Protein AF-A0A344WJQ1-F1 (afdb_monomer_lite)

Structure (mmCIF, N/CA/C/O backbone):
data_AF-A0A344WJQ1-F1
#
_entry.id   AF-A0A344WJQ1-F1
#
loop_
_atom_site.group_PDB
_atom_site.id
_atom_site.type_symbol
_atom_site.label_atom_id
_atom_site.label_alt_id
_atom_site.label_comp_id
_atom_site.label_asym_id
_atom_site.label_entity_id
_atom_site.label_seq_id
_atom_site.pdbx_PDB_ins_code
_atom_site.Cartn_x
_atom_site.Cartn_y
_atom_site.Cartn_z
_atom_site.occupancy
_atom_site.B_iso_or_equiv
_atom_site.auth_seq_id
_atom_site.auth_comp_id
_atom_site.auth_asym_id
_atom_site.auth_atom_id
_atom_site.pdbx_PDB_model_num
ATOM 1 N N . MET A 1 1 ? -10.038 2.143 -9.259 1.00 61.69 1 MET A N 1
ATOM 2 C CA . MET A 1 1 ? -9.119 2.661 -8.222 1.00 61.69 1 MET A CA 1
ATOM 3 C C . MET A 1 1 ? -8.562 4.028 -8.577 1.00 61.69 1 MET A C 1
ATOM 5 O O . MET A 1 1 ? -8.643 4.915 -7.744 1.00 61.69 1 MET A O 1
ATOM 9 N N . ASP A 1 2 ? -8.093 4.258 -9.804 1.00 67.12 2 ASP A N 1
ATOM 10 C CA . ASP A 1 2 ? -7.489 5.557 -10.152 1.00 67.12 2 ASP A CA 1
ATOM 11 C C . ASP A 1 2 ? -8.476 6.731 -10.115 1.00 67.12 2 ASP A C 1
ATOM 13 O O . ASP A 1 2 ? -8.129 7.792 -9.614 1.00 67.12 2 ASP A O 1
ATOM 17 N N . LYS A 1 3 ? -9.747 6.520 -10.493 1.00 70.06 3 LYS A N 1
ATOM 18 C CA . LYS A 1 3 ? -10.816 7.521 -10.287 1.00 70.06 3 LYS A CA 1
ATOM 19 C C . LYS A 1 3 ? -10.989 7.912 -8.812 1.00 70.06 3 LYS A C 1
ATOM 21 O O . LYS A 1 3 ? -11.218 9.076 -8.511 1.00 70.06 3 LYS A O 1
ATOM 26 N N . VAL A 1 4 ? -10.847 6.943 -7.903 1.00 75.06 4 VAL A N 1
ATOM 27 C CA . VAL A 1 4 ? -10.933 7.167 -6.452 1.00 75.06 4 VAL A CA 1
ATOM 28 C C . VAL A 1 4 ? -9.712 7.957 -5.978 1.00 75.06 4 VAL A C 1
ATOM 30 O O . VAL A 1 4 ? -9.883 8.974 -5.323 1.00 75.06 4 VAL A O 1
ATOM 33 N N . ARG A 1 5 ? -8.496 7.581 -6.402 1.00 76.06 5 ARG A N 1
ATOM 34 C CA . ARG A 1 5 ? -7.257 8.323 -6.092 1.00 76.06 5 ARG A CA 1
ATOM 35 C C . ARG A 1 5 ? -7.300 9.772 -6.571 1.00 76.06 5 ARG A C 1
ATOM 37 O O . ARG A 1 5 ? -6.929 10.662 -5.818 1.00 76.06 5 ARG A O 1
ATOM 44 N N . VAL A 1 6 ? -7.761 10.006 -7.802 1.00 74.75 6 VAL A N 1
ATOM 45 C CA . VAL A 1 6 ? -7.902 11.356 -8.370 1.00 74.75 6 VAL A CA 1
ATOM 46 C C . VAL A 1 6 ? -8.919 12.166 -7.573 1.00 74.75 6 VAL A C 1
ATOM 48 O O . VAL A 1 6 ? -8.604 13.277 -7.166 1.00 74.75 6 VAL A O 1
ATOM 51 N N . GLY A 1 7 ? -10.098 11.603 -7.286 1.00 77.88 7 GLY A N 1
ATOM 52 C CA . GLY A 1 7 ? -11.109 12.282 -6.470 1.00 77.88 7 GLY A CA 1
ATOM 53 C C . GLY A 1 7 ? -10.607 12.619 -5.064 1.00 77.88 7 GLY A C 1
ATOM 54 O O . GLY A 1 7 ? -10.787 13.738 -4.601 1.00 77.88 7 GLY A O 1
ATOM 55 N N . MET A 1 8 ? -9.913 11.686 -4.410 1.00 80.69 8 MET A N 1
ATOM 56 C CA . MET A 1 8 ? -9.328 11.896 -3.082 1.00 80.69 8 MET A CA 1
ATOM 57 C C . MET A 1 8 ? -8.219 12.947 -3.088 1.00 80.69 8 MET A C 1
ATOM 59 O O . MET A 1 8 ? -8.100 13.719 -2.144 1.00 80.69 8 MET A O 1
ATOM 63 N N . TRP A 1 9 ? -7.405 12.986 -4.141 1.00 76.88 9 TRP A N 1
ATOM 64 C CA . TRP A 1 9 ? -6.372 14.002 -4.282 1.00 76.88 9 TRP A CA 1
ATOM 65 C C . TRP A 1 9 ? -6.981 15.378 -4.556 1.00 76.88 9 TRP A C 1
ATOM 67 O O . TRP A 1 9 ? -6.533 16.340 -3.948 1.00 76.88 9 TRP A O 1
ATOM 77 N N . LEU A 1 10 ? -8.016 15.479 -5.403 1.00 76.12 10 LEU A N 1
ATOM 78 C CA . LEU A 1 10 ? -8.732 16.741 -5.641 1.00 76.12 10 LEU A CA 1
ATOM 79 C C . LEU A 1 10 ? -9.354 17.255 -4.344 1.00 76.12 10 LEU A C 1
ATOM 81 O O . LEU A 1 10 ? -9.175 18.416 -4.002 1.00 76.12 10 LEU A O 1
ATOM 85 N N . TRP A 1 11 ? -9.996 16.365 -3.588 1.00 79.62 11 TRP A N 1
ATOM 86 C CA . TRP A 1 11 ? -10.528 16.680 -2.268 1.00 79.62 11 TRP A CA 1
ATOM 87 C C . TRP A 1 11 ? -9.435 17.173 -1.311 1.00 79.62 11 TRP A C 1
ATOM 89 O O . TRP A 1 11 ? -9.590 18.217 -0.688 1.00 79.62 11 TRP A O 1
ATOM 99 N N . LEU A 1 12 ? -8.298 16.474 -1.231 1.00 75.62 12 LEU A N 1
ATOM 100 C CA . LEU A 1 12 ? -7.179 16.886 -0.382 1.00 75.62 12 LEU A CA 1
ATOM 101 C C . LEU A 1 12 ? -6.602 18.243 -0.816 1.00 75.62 12 LEU A C 1
ATOM 103 O O . LEU A 1 12 ? -6.306 19.079 0.031 1.00 75.62 12 LEU A O 1
ATOM 107 N N . TYR A 1 13 ? -6.469 18.473 -2.123 1.00 73.06 13 TYR A N 1
ATOM 108 C CA . TYR A 1 13 ? -6.011 19.738 -2.692 1.00 73.06 13 TYR A CA 1
ATOM 109 C C . TYR A 1 13 ? -6.960 20.893 -2.345 1.00 73.06 13 TYR A C 1
ATOM 111 O O . TYR A 1 13 ? -6.502 21.950 -1.914 1.00 73.06 13 TYR A O 1
ATOM 119 N N . GLU A 1 14 ? -8.273 20.677 -2.459 1.00 74.88 14 GLU A N 1
ATOM 120 C CA . GLU A 1 14 ? -9.292 21.648 -2.049 1.00 74.88 14 GLU A CA 1
ATOM 121 C C . GLU A 1 14 ? -9.296 21.896 -0.538 1.00 74.88 14 GLU A C 1
ATOM 123 O O . GLU A 1 14 ? -9.492 23.030 -0.113 1.00 74.88 14 GLU A O 1
ATOM 128 N N . CYS A 1 15 ? -9.068 20.871 0.289 1.00 73.62 15 CYS A N 1
ATOM 129 C CA . CYS A 1 15 ? -9.005 21.024 1.743 1.00 73.62 15 CYS A CA 1
ATOM 130 C C . CYS A 1 15 ? -7.744 21.762 2.217 1.00 73.62 15 CYS A C 1
ATOM 132 O O . CYS A 1 15 ? -7.786 22.443 3.238 1.00 73.62 15 CYS A O 1
ATOM 134 N N . LEU A 1 16 ? -6.630 21.650 1.491 1.00 68.94 16 LEU A N 1
ATOM 135 C CA . LEU A 1 16 ? -5.343 22.261 1.839 1.00 68.94 16 LEU A CA 1
ATOM 136 C C . LEU A 1 16 ? -5.197 23.712 1.347 1.00 68.94 16 LEU A C 1
ATOM 138 O O . LEU A 1 16 ? -4.071 24.150 1.105 1.00 68.94 16 LEU A O 1
ATOM 142 N N . GLN A 1 17 ? -6.309 24.447 1.184 1.00 53.25 17 GLN A N 1
ATOM 143 C CA . GLN A 1 17 ? -6.334 25.805 0.626 1.00 53.25 17 GLN A CA 1
ATOM 144 C C . GLN A 1 17 ? -5.140 26.665 1.080 1.00 53.25 17 GLN A C 1
ATOM 146 O O . GLN A 1 17 ? -4.958 26.920 2.265 1.00 53.25 17 GLN A O 1
ATOM 151 N N . GLN A 1 18 ? -4.369 27.134 0.092 1.00 52.47 18 GLN A N 1
ATOM 152 C CA . GLN A 1 18 ? -3.288 28.122 0.198 1.00 52.47 18 GLN A CA 1
ATOM 153 C C . GLN A 1 18 ? -2.101 27.735 1.106 1.00 52.47 18 GLN A C 1
ATOM 155 O O . GLN A 1 18 ? -2.010 28.149 2.255 1.00 52.47 18 GLN A O 1
ATOM 160 N N . GLY A 1 19 ? -1.106 27.022 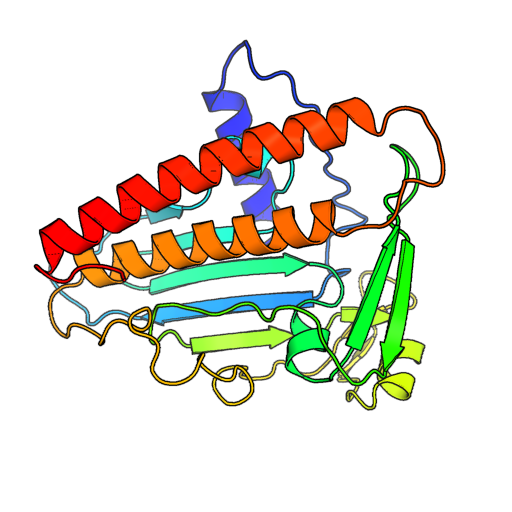0.560 1.00 51.50 19 GLY A N 1
ATOM 161 C CA . GLY A 1 19 ? 0.239 27.030 1.162 1.00 51.50 19 GLY A CA 1
ATOM 162 C C . GLY A 1 19 ? 1.148 25.860 0.799 1.00 51.50 19 GLY A C 1
ATOM 163 O O . GLY A 1 19 ? 2.351 26.050 0.644 1.00 51.50 19 GLY A O 1
ATOM 164 N N . ARG A 1 20 ? 0.601 24.657 0.591 1.00 55.59 20 ARG A N 1
ATOM 165 C CA . ARG A 1 20 ? 1.385 23.501 0.118 1.00 55.59 20 ARG A CA 1
ATOM 166 C C . ARG A 1 20 ? 1.321 23.429 -1.409 1.00 55.59 20 ARG A C 1
ATOM 168 O O . ARG A 1 20 ? 0.521 22.699 -1.985 1.00 55.59 20 ARG A O 1
ATOM 175 N N . GLY A 1 21 ? 2.133 24.258 -2.065 1.00 49.75 21 GLY A N 1
ATOM 176 C CA . GLY A 1 21 ? 2.266 24.310 -3.521 1.00 49.75 21 GLY A CA 1
ATOM 177 C C . GLY A 1 21 ? 2.890 23.032 -4.082 1.00 49.75 21 GLY A C 1
ATOM 178 O O . GLY A 1 21 ? 4.106 22.926 -4.191 1.00 49.75 21 GLY A O 1
ATOM 179 N N . GLY A 1 22 ? 2.059 22.060 -4.449 1.00 56.00 22 GLY A N 1
ATOM 180 C CA . GLY A 1 22 ? 2.468 20.882 -5.206 1.00 56.00 22 GLY A CA 1
ATOM 181 C C . GLY A 1 22 ? 1.635 20.771 -6.474 1.00 56.00 22 GLY A C 1
ATOM 182 O O . GLY A 1 22 ? 0.415 20.643 -6.398 1.00 56.00 22 GLY A O 1
ATOM 183 N N . SER A 1 23 ? 2.279 20.806 -7.644 1.00 56.53 23 SER A N 1
ATOM 184 C CA . SER A 1 23 ? 1.590 20.423 -8.879 1.00 56.53 23 SER A CA 1
ATOM 185 C C . SER A 1 23 ? 1.335 18.915 -8.839 1.00 56.53 23 SER A C 1
ATOM 187 O O . SER A 1 23 ? 2.285 18.154 -8.619 1.00 56.53 23 SER A O 1
ATOM 189 N N . PRO A 1 24 ? 0.091 18.449 -9.038 1.00 54.06 24 PRO A N 1
ATOM 190 C CA . PRO A 1 24 ? -0.175 17.025 -9.122 1.00 54.06 24 PRO A CA 1
ATOM 191 C C . PRO A 1 24 ? 0.671 16.398 -10.228 1.00 54.06 24 PRO A C 1
ATOM 193 O O . PRO A 1 24 ? 0.494 16.706 -11.406 1.00 54.06 24 PRO A O 1
ATOM 196 N N . LYS A 1 25 ? 1.522 15.427 -9.884 1.00 56.09 25 LYS A N 1
ATOM 197 C CA . LYS A 1 25 ? 2.149 14.542 -10.879 1.00 56.09 25 LYS A CA 1
ATOM 198 C C . LYS A 1 25 ? 1.165 13.441 -11.287 1.00 56.09 25 LYS A C 1
ATOM 200 O O . LYS A 1 25 ? 1.424 12.245 -11.133 1.00 56.09 25 LYS A O 1
ATOM 205 N N . PHE A 1 26 ? -0.002 13.853 -11.774 1.00 54.28 26 PHE A N 1
ATOM 206 C CA . PHE A 1 26 ? -1.015 12.976 -12.345 1.00 54.28 26 PHE A CA 1
ATOM 207 C C . PHE A 1 26 ? -0.630 12.590 -13.765 1.00 54.28 26 PHE A C 1
ATOM 209 O O . PHE A 1 26 ? -1.253 12.997 -14.740 1.00 54.28 26 PHE A O 1
ATOM 216 N N . TRP A 1 27 ? 0.356 11.715 -13.892 1.00 57.41 27 TRP A N 1
ATOM 217 C CA . TRP A 1 27 ? 0.529 10.965 -15.128 1.00 57.41 27 TRP A CA 1
ATOM 218 C C . TRP A 1 27 ? -0.559 9.893 -15.215 1.00 57.41 27 TRP A C 1
ATOM 220 O O . TRP A 1 27 ? -0.258 8.710 -15.182 1.00 57.41 27 TRP A O 1
ATOM 230 N N . ILE A 1 28 ? -1.840 10.280 -15.218 1.00 51.56 28 ILE A N 1
ATOM 231 C CA . ILE A 1 28 ? -2.970 9.337 -15.149 1.00 51.56 28 ILE A CA 1
ATOM 232 C C . ILE A 1 28 ? -2.868 8.325 -16.296 1.00 51.56 28 ILE A C 1
ATOM 234 O O . ILE A 1 28 ? -2.983 7.126 -16.057 1.00 51.56 28 ILE A O 1
ATOM 238 N N . GLN A 1 29 ? -2.532 8.789 -17.504 1.00 51.16 29 GLN A N 1
ATOM 239 C CA . GLN A 1 29 ? -2.280 7.917 -18.655 1.00 51.16 29 GLN A CA 1
ATOM 240 C C . GLN A 1 29 ? -1.048 7.008 -18.485 1.00 51.16 29 GLN A C 1
ATOM 242 O O . GLN A 1 29 ? -1.067 5.899 -19.004 1.00 51.16 29 GLN A O 1
ATOM 247 N N . ASN A 1 30 ? -0.032 7.413 -17.711 1.00 55.34 30 ASN A N 1
ATOM 248 C CA . ASN A 1 30 ? 1.163 6.597 -17.431 1.00 55.34 30 ASN A CA 1
ATOM 249 C C . ASN A 1 30 ? 1.071 5.835 -16.092 1.00 55.34 30 ASN A C 1
ATOM 251 O O . ASN A 1 30 ? 2.065 5.327 -15.585 1.00 55.34 30 ASN A O 1
ATOM 255 N N . ARG A 1 31 ? -0.095 5.814 -15.437 1.00 58.72 31 ARG A N 1
ATOM 256 C CA . ARG A 1 31 ? -0.284 5.157 -14.129 1.00 58.72 31 ARG A CA 1
ATOM 257 C C . ARG A 1 31 ? -1.388 4.117 -14.151 1.00 58.72 31 ARG A C 1
ATOM 259 O O . ARG A 1 31 ? -1.273 3.113 -13.444 1.00 58.72 31 ARG A O 1
ATOM 266 N N . ILE A 1 32 ? -2.447 4.345 -14.931 1.00 58.66 32 ILE A N 1
ATOM 267 C CA . ILE A 1 32 ? -3.530 3.372 -15.090 1.00 58.66 32 ILE A CA 1
ATOM 268 C C . ILE A 1 32 ? -2.915 2.081 -15.620 1.00 58.66 32 ILE A C 1
ATOM 270 O O . ILE A 1 32 ? -2.285 2.090 -16.655 1.00 58.66 32 ILE A O 1
ATOM 274 N N . ALA A 1 33 ? -3.063 0.968 -14.903 1.00 60.72 33 ALA A N 1
ATOM 275 C CA . ALA A 1 33 ? -2.643 -0.349 -15.399 1.00 60.72 33 ALA A CA 1
ATOM 276 C C . ALA A 1 33 ? -1.180 -0.459 -15.887 1.00 60.72 33 ALA A C 1
ATOM 278 O O . ALA A 1 33 ? -0.908 -1.246 -16.788 1.00 60.72 33 ALA A O 1
ATOM 279 N N . GLN A 1 34 ? -0.250 0.299 -15.289 1.00 75.88 34 GLN A N 1
ATOM 280 C CA . GLN A 1 34 ? 1.191 0.193 -15.587 1.00 75.88 34 GLN A CA 1
ATOM 281 C C . GLN A 1 34 ? 2.040 -0.290 -14.407 1.00 75.88 34 GLN A C 1
ATOM 283 O O . GLN A 1 34 ? 3.237 -0.505 -14.555 1.00 75.88 34 GLN A O 1
ATOM 288 N N . LYS A 1 35 ? 1.436 -0.443 -13.225 1.00 86.81 35 LYS A N 1
ATOM 289 C CA . LYS A 1 35 ? 2.135 -0.777 -11.980 1.00 86.81 35 LYS A CA 1
ATOM 290 C C . LYS A 1 35 ? 1.527 -2.008 -11.345 1.00 86.81 35 LYS A C 1
ATOM 292 O O . LYS A 1 35 ? 0.303 -2.161 -11.383 1.00 86.81 35 LYS A O 1
ATOM 297 N N . ASP A 1 36 ? 2.355 -2.804 -10.678 1.00 90.06 36 ASP A N 1
ATOM 298 C CA . ASP A 1 36 ? 1.870 -3.898 -9.848 1.00 90.06 36 ASP A CA 1
ATOM 299 C C . ASP A 1 36 ? 0.839 -3.380 -8.841 1.00 90.06 36 ASP A C 1
ATOM 301 O O . ASP A 1 36 ? 0.938 -2.264 -8.317 1.00 90.06 36 ASP A O 1
ATOM 305 N N . ARG A 1 37 ? -0.174 -4.201 -8.570 1.00 90.06 37 ARG A N 1
ATOM 306 C CA . ARG A 1 37 ? -1.300 -3.849 -7.706 1.00 90.06 37 ARG A CA 1
ATOM 307 C C . ARG A 1 37 ? -1.320 -4.777 -6.513 1.00 90.06 37 ARG A C 1
ATOM 309 O O . ARG A 1 37 ? -1.473 -5.981 -6.677 1.00 90.06 37 ARG A O 1
ATOM 316 N N . LEU A 1 38 ? -1.232 -4.206 -5.321 1.00 91.62 38 LEU A N 1
ATOM 317 C CA . LEU A 1 38 ? -1.455 -4.918 -4.077 1.00 91.62 38 LEU A CA 1
ATOM 318 C C . LEU A 1 38 ? -2.751 -4.421 -3.436 1.00 91.62 38 LEU A C 1
ATOM 320 O O . LEU A 1 38 ? -2.992 -3.216 -3.316 1.00 91.62 38 LEU A O 1
ATOM 324 N N . LEU A 1 39 ? -3.587 -5.373 -3.042 1.00 92.31 39 LEU A N 1
ATOM 325 C CA . LEU A 1 39 ? -4.808 -5.157 -2.287 1.00 92.31 39 LEU A CA 1
ATOM 326 C C . LEU A 1 39 ? -4.685 -5.889 -0.956 1.00 92.31 39 LEU A C 1
ATOM 328 O O . LEU A 1 39 ? -4.601 -7.113 -0.927 1.00 92.31 39 LEU A O 1
ATOM 332 N N . VAL A 1 40 ? -4.731 -5.140 0.139 1.00 91.75 40 VAL A N 1
ATOM 333 C CA . VAL A 1 40 ? -4.954 -5.693 1.474 1.00 91.75 40 VAL A CA 1
ATOM 334 C C . VAL A 1 40 ? -6.440 -5.578 1.773 1.00 91.75 40 VAL A C 1
ATOM 336 O O . VAL A 1 40 ? -7.030 -4.511 1.620 1.00 91.75 40 VAL A O 1
ATOM 339 N N . LEU A 1 41 ? -7.054 -6.673 2.189 1.00 91.56 41 LEU A N 1
ATOM 340 C CA . LEU A 1 41 ? -8.472 -6.783 2.477 1.00 91.56 41 LEU A CA 1
ATOM 341 C C . LEU A 1 41 ? -8.651 -7.364 3.872 1.00 91.56 41 LEU A C 1
ATOM 343 O O . LEU A 1 41 ? -8.113 -8.418 4.209 1.00 91.56 41 LEU A O 1
ATOM 347 N N . ARG A 1 42 ? -9.502 -6.717 4.660 1.00 89.25 42 ARG A N 1
ATOM 348 C CA . ARG A 1 42 ? -9.942 -7.242 5.943 1.00 89.25 42 ARG A CA 1
ATOM 349 C C . ARG A 1 42 ? -11.432 -7.009 6.118 1.00 89.25 42 ARG A C 1
ATOM 351 O O . ARG A 1 42 ? -11.927 -5.899 5.946 1.00 89.25 42 ARG A O 1
ATOM 358 N N . ARG A 1 43 ? -12.156 -8.061 6.499 1.00 88.50 43 ARG A N 1
ATOM 359 C CA . ARG A 1 43 ? -13.566 -7.972 6.885 1.00 88.50 43 ARG A CA 1
ATOM 360 C C . ARG A 1 43 ? -13.693 -8.202 8.381 1.00 88.50 43 ARG A C 1
ATOM 362 O O . ARG A 1 43 ? -13.291 -9.245 8.888 1.00 88.50 43 ARG A O 1
ATOM 369 N N . TYR A 1 44 ? -14.274 -7.238 9.075 1.00 85.62 44 TYR A N 1
ATOM 370 C CA . TYR A 1 44 ? -14.561 -7.345 10.498 1.00 85.62 44 TYR A CA 1
ATOM 371 C C . TYR A 1 44 ? -15.910 -8.026 10.731 1.00 85.62 44 TYR A C 1
ATOM 373 O O . TYR A 1 44 ? -16.815 -7.896 9.891 1.00 85.62 44 TYR A O 1
ATOM 381 N N . PRO A 1 45 ? -16.079 -8.750 11.852 1.00 80.94 45 PRO A N 1
ATOM 382 C CA . PRO A 1 45 ? -17.388 -9.221 12.277 1.00 80.94 45 PRO A CA 1
ATOM 383 C C . PRO A 1 45 ? -18.384 -8.060 12.299 1.00 80.94 45 PRO A C 1
ATOM 385 O O . PRO A 1 45 ? -18.042 -6.940 12.681 1.00 80.94 45 PRO A O 1
ATOM 388 N N . LYS A 1 46 ? -19.619 -8.315 11.863 1.00 66.62 46 LYS A N 1
ATOM 389 C CA . LYS A 1 46 ? -20.679 -7.310 11.965 1.00 66.62 46 LYS A CA 1
ATOM 390 C C . LYS A 1 46 ? -20.950 -7.063 13.453 1.00 66.62 46 LYS A C 1
ATOM 392 O O . LYS A 1 46 ? -21.298 -7.994 14.169 1.00 66.62 46 LYS A O 1
ATOM 397 N N . GLY A 1 47 ? -20.789 -5.821 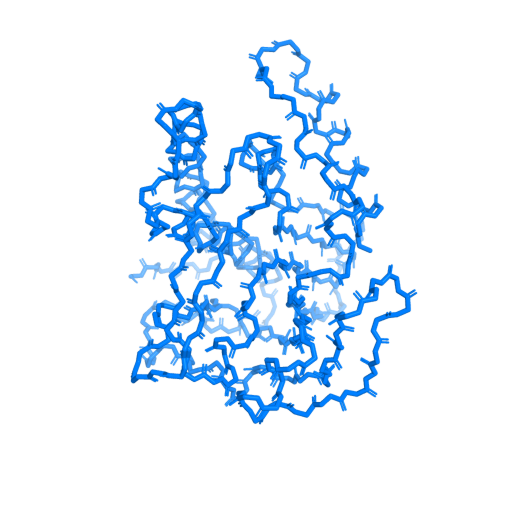13.892 1.00 68.06 47 GLY A N 1
ATOM 398 C CA . GLY A 1 47 ? -21.104 -5.353 15.240 1.00 68.06 47 GLY A CA 1
ATOM 399 C C . GLY A 1 47 ? -21.761 -3.975 15.188 1.00 68.06 47 GLY A C 1
ATOM 400 O O . GLY A 1 47 ? -21.883 -3.378 14.112 1.00 68.06 47 GLY A O 1
ATOM 401 N N . ALA A 1 48 ? -22.204 -3.469 16.338 1.00 50.56 48 ALA A N 1
ATOM 402 C CA . ALA A 1 48 ? -22.774 -2.129 16.418 1.00 50.56 48 ALA A CA 1
ATOM 403 C C . ALA A 1 48 ? -21.716 -1.070 16.041 1.00 50.56 48 ALA A C 1
ATOM 405 O O . ALA A 1 48 ? -20.577 -1.132 16.496 1.00 50.56 48 ALA A O 1
ATOM 406 N N . ASN A 1 49 ? -22.119 -0.099 15.216 1.00 58.91 49 ASN A N 1
ATOM 407 C CA . ASN A 1 49 ? -21.395 1.137 14.874 1.00 58.91 49 ASN A CA 1
ATOM 408 C C . ASN A 1 49 ? -20.237 1.081 13.856 1.00 58.91 49 ASN A C 1
ATOM 410 O O . ASN A 1 49 ? -19.443 2.012 13.803 1.00 58.91 49 ASN A O 1
ATOM 414 N N . MET A 1 50 ? -20.172 0.092 12.957 1.00 70.88 50 MET A N 1
ATOM 415 C CA . MET A 1 50 ? -19.323 0.200 11.752 1.00 70.88 50 MET A CA 1
ATOM 416 C C . MET A 1 50 ? -20.127 0.648 10.526 1.00 70.88 50 MET A C 1
ATOM 418 O O . MET A 1 50 ? -20.130 -0.040 9.510 1.00 70.88 50 MET A O 1
ATOM 422 N N . ARG A 1 51 ? -20.878 1.750 10.618 1.00 70.06 51 ARG A N 1
ATOM 423 C CA . ARG A 1 51 ? -21.540 2.357 9.452 1.00 70.06 51 ARG A CA 1
ATOM 424 C C . ARG A 1 51 ? -20.761 3.588 9.020 1.00 70.06 51 ARG A C 1
ATOM 426 O O . ARG A 1 51 ? -20.430 4.413 9.863 1.00 70.06 51 ARG A O 1
ATOM 433 N N . GLY A 1 52 ? -20.514 3.715 7.721 1.00 84.50 52 GLY A N 1
ATOM 434 C CA . GLY A 1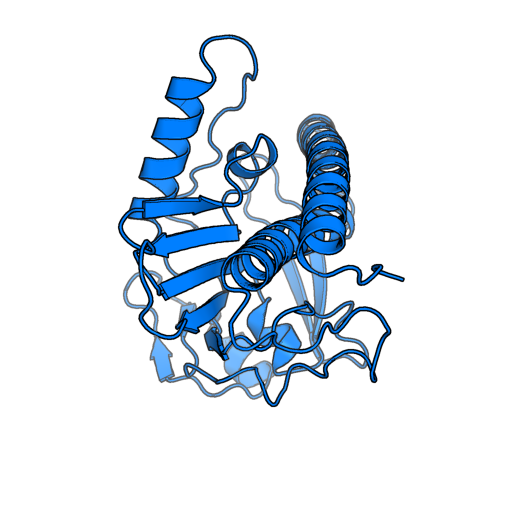 52 ? -19.893 4.904 7.146 1.00 84.50 52 GLY A CA 1
ATOM 435 C C . GLY A 1 52 ? -18.689 4.605 6.265 1.00 84.50 52 GLY A C 1
ATOM 436 O O . GLY A 1 52 ? -18.448 3.465 5.858 1.00 84.50 52 GLY A O 1
ATOM 437 N N . LEU A 1 53 ? -17.968 5.678 5.964 1.00 87.88 53 LEU A N 1
ATOM 438 C CA . LEU A 1 53 ? -16.820 5.701 5.078 1.00 87.88 53 LEU A CA 1
ATOM 439 C C . LEU A 1 53 ? -15.677 6.422 5.792 1.00 87.88 53 LEU A C 1
ATOM 441 O O . LEU A 1 53 ? -15.870 7.537 6.272 1.00 87.88 53 LEU A O 1
ATOM 445 N N . ALA A 1 54 ? -14.504 5.804 5.850 1.00 88.81 54 ALA A N 1
ATOM 446 C CA . ALA A 1 54 ? -13.281 6.472 6.275 1.00 88.81 54 ALA A CA 1
ATOM 447 C C . ALA A 1 54 ? -12.176 6.215 5.256 1.00 88.81 54 ALA A C 1
ATOM 449 O O . ALA A 1 54 ? -12.092 5.132 4.678 1.00 88.81 54 ALA A O 1
ATOM 450 N N . PHE A 1 55 ? -11.323 7.212 5.055 1.00 89.62 55 PHE A N 1
ATOM 451 C CA . PHE A 1 55 ? -10.145 7.107 4.210 1.00 89.62 55 PHE A CA 1
ATOM 452 C C . PHE A 1 55 ? -8.891 7.279 5.058 1.00 89.62 55 PHE A C 1
ATOM 454 O O . PHE A 1 55 ? -8.862 8.106 5.967 1.00 89.62 55 PHE A O 1
ATOM 461 N N . TRP A 1 56 ? -7.852 6.516 4.737 1.00 90.94 56 TRP A N 1
ATOM 462 C CA . TRP A 1 56 ? -6.556 6.585 5.408 1.00 90.94 56 TRP A CA 1
ATOM 463 C C . TRP A 1 56 ? -5.460 6.893 4.408 1.00 90.94 56 TRP A C 1
ATOM 465 O O . TRP A 1 56 ? -5.572 6.571 3.221 1.00 90.94 56 TRP A O 1
ATOM 475 N N . GLY A 1 57 ? -4.366 7.464 4.905 1.00 83.38 57 GLY A N 1
ATOM 476 C CA . GLY A 1 57 ? -3.220 7.755 4.058 1.00 83.38 57 GLY A CA 1
ATOM 477 C C . GLY A 1 57 ? -3.361 9.019 3.219 1.00 83.38 57 GLY A C 1
ATOM 478 O O . GLY A 1 57 ? -2.654 9.154 2.231 1.00 83.38 57 GLY A O 1
ATOM 479 N N . LEU A 1 58 ? -4.271 9.925 3.585 1.00 81.12 58 LEU A N 1
ATOM 480 C CA . LEU A 1 58 ? -4.487 11.208 2.909 1.00 81.12 58 LEU A CA 1
ATOM 481 C C . LEU A 1 58 ? -3.787 12.352 3.625 1.00 81.12 58 LEU A C 1
ATOM 483 O O . LEU A 1 58 ? -4.409 13.332 4.018 1.00 81.12 58 LEU A O 1
ATOM 487 N N . ALA A 1 59 ? -2.483 12.192 3.815 1.00 76.44 59 ALA A N 1
ATOM 488 C CA . ALA A 1 59 ? -1.631 13.224 4.390 1.00 76.44 59 ALA A CA 1
ATOM 489 C C . ALA A 1 59 ? -0.814 13.930 3.292 1.00 76.44 59 ALA A C 1
ATOM 491 O O . ALA A 1 59 ? -0.973 13.633 2.105 1.00 76.44 59 ALA A O 1
ATOM 492 N N . GLY A 1 60 ? 0.089 14.840 3.666 1.00 68.56 60 GLY A N 1
ATOM 493 C CA . GLY A 1 60 ? 0.918 15.600 2.724 1.00 68.56 60 GLY A CA 1
ATOM 494 C C . GLY A 1 60 ? 1.676 14.720 1.724 1.00 68.56 60 GLY A C 1
ATOM 495 O O . GLY A 1 60 ? 1.765 15.053 0.542 1.00 68.56 60 GLY A O 1
ATOM 496 N N . TYR A 1 61 ? 2.114 13.536 2.158 1.00 72.38 61 TYR A N 1
ATOM 497 C CA . TYR A 1 61 ? 2.792 12.558 1.303 1.00 72.38 61 TYR A CA 1
ATOM 498 C C . TYR A 1 61 ? 1.911 11.991 0.174 1.00 72.38 61 TYR A C 1
ATOM 500 O O . TYR A 1 61 ? 2.431 11.593 -0.871 1.00 72.38 61 TYR A O 1
ATOM 508 N N . PHE A 1 62 ? 0.581 11.986 0.326 1.00 77.69 62 PHE A N 1
ATOM 509 C CA . PHE A 1 62 ? -0.343 11.515 -0.711 1.00 77.69 62 PHE A CA 1
ATOM 510 C C . PHE A 1 62 ? -0.357 12.444 -1.927 1.00 77.69 62 PHE A C 1
ATOM 512 O O . PHE A 1 62 ? -0.572 11.993 -3.050 1.00 77.69 62 PHE A O 1
ATOM 519 N N . ILE A 1 63 ? -0.080 13.734 -1.720 1.00 72.81 63 ILE A N 1
ATOM 520 C CA . ILE A 1 63 ? -0.025 14.733 -2.793 1.00 72.81 63 ILE A CA 1
ATOM 521 C C . ILE A 1 63 ? 1.113 14.402 -3.761 1.00 72.81 63 ILE A C 1
ATOM 523 O O . ILE A 1 63 ? 0.920 14.448 -4.977 1.00 72.81 63 ILE A O 1
ATOM 527 N N . GLY A 1 64 ? 2.284 14.050 -3.220 1.00 67.44 64 GLY A N 1
ATOM 528 C CA . GLY A 1 64 ? 3.473 13.712 -4.003 1.00 67.44 64 GLY A CA 1
ATOM 529 C C . GLY A 1 64 ? 3.458 12.281 -4.546 1.00 67.44 64 GLY A C 1
ATOM 530 O O . GLY A 1 64 ? 3.860 12.046 -5.688 1.00 67.44 64 GLY A O 1
ATOM 531 N N . LEU A 1 65 ? 2.959 11.324 -3.757 1.00 74.94 65 LEU A N 1
ATOM 532 C CA . LEU A 1 65 ? 2.992 9.899 -4.083 1.00 74.94 65 LEU A CA 1
ATOM 533 C C . LEU A 1 65 ? 1.649 9.212 -3.761 1.00 74.94 65 LEU A C 1
ATOM 535 O O . LEU A 1 65 ? 1.565 8.457 -2.791 1.00 74.94 65 LEU A O 1
ATOM 539 N N . PRO A 1 66 ? 0.595 9.403 -4.584 1.00 78.62 66 PRO A N 1
ATOM 540 C CA . PRO A 1 66 ? -0.727 8.794 -4.380 1.00 78.62 66 PRO A CA 1
ATOM 541 C C . PRO A 1 66 ? -0.744 7.312 -4.800 1.00 78.62 66 PRO A C 1
ATOM 543 O O . PRO A 1 66 ? -1.564 6.866 -5.606 1.00 78.62 66 PRO A O 1
ATOM 546 N N . SER A 1 67 ? 0.221 6.552 -4.293 1.00 84.31 67 SER A N 1
ATOM 547 C CA . SER A 1 67 ? 0.481 5.156 -4.639 1.00 84.31 67 SER A CA 1
ATOM 548 C C . SER A 1 67 ? -0.063 4.190 -3.593 1.00 84.31 67 SER A C 1
ATOM 550 O O . SER A 1 67 ? -0.325 3.042 -3.931 1.00 84.31 67 SER A O 1
ATOM 552 N N . ALA A 1 68 ? -0.284 4.644 -2.359 1.00 89.19 68 ALA A N 1
ATOM 553 C CA . ALA A 1 68 ? -0.975 3.894 -1.319 1.00 89.19 68 ALA A CA 1
ATOM 554 C C . ALA A 1 68 ? -2.207 4.676 -0.841 1.00 89.19 68 ALA A C 1
ATOM 556 O O . ALA A 1 68 ? -2.225 5.894 -0.948 1.00 89.19 68 ALA A O 1
ATOM 557 N N . PHE A 1 69 ? -3.259 4.006 -0.376 1.00 91.56 69 PHE A N 1
ATOM 558 C CA . PHE A 1 69 ? -4.322 4.607 0.443 1.00 91.56 69 PHE A CA 1
ATOM 559 C C . PHE A 1 69 ? -5.174 3.512 1.081 1.00 91.56 69 PHE A C 1
ATOM 561 O O . PHE A 1 69 ? -5.224 2.382 0.586 1.00 91.56 69 PHE A O 1
ATOM 568 N N . GLY A 1 70 ? -5.863 3.863 2.163 1.00 92.75 70 GLY A N 1
ATOM 569 C CA . GLY A 1 70 ? -6.814 2.991 2.838 1.00 92.75 70 GLY A CA 1
ATOM 570 C C . GLY A 1 70 ? -8.255 3.466 2.694 1.00 92.75 70 GLY A C 1
ATOM 571 O O . GLY A 1 70 ? -8.518 4.662 2.571 1.00 92.75 70 GLY A O 1
ATOM 572 N N . LEU A 1 71 ? -9.186 2.520 2.733 1.00 92.69 71 LEU A N 1
ATOM 573 C CA . LEU A 1 71 ? -10.621 2.750 2.744 1.00 92.69 71 LEU A CA 1
ATOM 574 C C . LEU A 1 71 ? -11.291 1.789 3.725 1.00 92.69 71 LEU A C 1
ATOM 576 O O . LEU A 1 71 ? -11.192 0.575 3.575 1.00 92.69 71 LEU A O 1
ATOM 580 N N . LEU A 1 72 ? -12.039 2.330 4.679 1.00 91.31 72 LEU A N 1
ATOM 581 C CA . LEU A 1 72 ? -12.991 1.587 5.491 1.00 91.31 72 LEU A CA 1
ATOM 582 C C . LEU A 1 72 ? -14.395 1.905 5.000 1.00 91.31 72 LEU A C 1
ATOM 584 O O . LEU A 1 72 ? -14.873 3.023 5.164 1.00 91.31 72 LEU A O 1
ATOM 588 N N . ALA A 1 73 ? -15.058 0.915 4.415 1.00 90.69 73 ALA A N 1
ATOM 589 C CA . ALA A 1 73 ? -16.461 0.990 4.048 1.00 90.69 73 ALA A CA 1
ATOM 590 C C . ALA A 1 73 ? -17.240 0.025 4.939 1.00 90.69 73 ALA A C 1
ATOM 592 O O . ALA A 1 73 ? -17.186 -1.198 4.780 1.00 90.69 73 ALA A O 1
ATOM 593 N N . ASN A 1 74 ? -17.965 0.585 5.900 1.00 89.69 74 ASN A N 1
ATOM 594 C CA . ASN A 1 74 ? -18.613 -0.162 6.965 1.00 89.69 74 ASN A CA 1
ATOM 595 C C . ASN A 1 74 ? -17.626 -1.073 7.724 1.00 89.69 74 ASN A C 1
ATOM 597 O O . ASN A 1 74 ? -16.687 -0.596 8.351 1.00 89.69 74 ASN A O 1
ATOM 601 N N . ASN A 1 75 ? -17.816 -2.393 7.655 1.00 90.12 75 ASN A N 1
ATOM 602 C CA . ASN A 1 75 ? -16.970 -3.400 8.295 1.00 90.12 75 ASN A CA 1
ATOM 603 C C . ASN A 1 75 ? -15.912 -4.001 7.347 1.00 90.12 75 ASN A C 1
ATOM 605 O O . ASN A 1 75 ? -15.369 -5.066 7.644 1.00 90.12 75 ASN A O 1
ATOM 609 N N . ILE A 1 76 ? -15.652 -3.371 6.198 1.00 91.06 76 ILE A N 1
ATOM 610 C CA . ILE A 1 76 ? -14.663 -3.821 5.213 1.00 91.06 76 ILE A CA 1
ATOM 611 C C . ILE A 1 76 ? -13.560 -2.772 5.111 1.00 91.06 76 ILE A C 1
ATOM 613 O O . ILE A 1 76 ? -13.811 -1.650 4.678 1.00 91.06 76 ILE A O 1
ATOM 617 N N . ALA A 1 77 ? -12.346 -3.150 5.500 1.00 91.69 77 ALA A N 1
ATOM 618 C CA . ALA A 1 77 ? -11.142 -2.355 5.320 1.00 91.69 77 ALA A CA 1
ATOM 619 C C . ALA A 1 77 ? -10.370 -2.837 4.088 1.00 91.69 77 ALA A C 1
ATOM 621 O O . ALA A 1 77 ? -10.154 -4.035 3.895 1.00 91.69 77 ALA A O 1
ATOM 622 N N . LEU A 1 78 ? -9.952 -1.881 3.270 1.00 93.75 78 LEU A N 1
ATOM 623 C CA . LEU A 1 78 ? -9.209 -2.066 2.036 1.00 93.75 78 LEU A CA 1
ATOM 624 C C . LEU A 1 78 ? -7.970 -1.181 2.095 1.00 93.75 78 LEU A C 1
ATOM 626 O O . LEU A 1 78 ? -8.074 -0.010 2.447 1.00 93.75 78 LEU A O 1
ATOM 630 N N . ILE A 1 79 ? -6.818 -1.706 1.705 1.00 93.19 79 ILE A N 1
ATOM 631 C CA . ILE A 1 79 ? -5.625 -0.909 1.422 1.00 93.19 79 ILE A CA 1
ATOM 632 C C . ILE A 1 79 ? -5.229 -1.215 0.002 1.00 93.19 79 ILE A C 1
ATOM 634 O O . ILE A 1 79 ? -5.115 -2.375 -0.385 1.00 93.19 79 ILE A O 1
ATOM 638 N N . SER A 1 80 ? -5.007 -0.172 -0.775 1.00 92.19 80 SER A N 1
ATOM 639 C CA . SER A 1 80 ? -4.480 -0.318 -2.113 1.00 92.19 80 SER A CA 1
ATOM 640 C C . SER A 1 80 ? -3.121 0.301 -2.199 1.00 92.19 80 SER A C 1
ATOM 642 O O . SER A 1 80 ? -2.962 1.470 -1.867 1.00 92.19 80 SER A O 1
ATOM 644 N N . VAL A 1 81 ? -2.183 -0.482 -2.709 1.00 90.81 81 VAL A N 1
ATOM 645 C CA . VAL A 1 81 ? -0.824 -0.052 -2.995 1.00 90.81 81 VAL A CA 1
ATOM 646 C C . VAL A 1 81 ? -0.539 -0.348 -4.463 1.00 90.81 81 VAL A C 1
ATOM 648 O O . VAL A 1 81 ? -0.905 -1.406 -4.978 1.00 90.81 81 VAL A O 1
ATOM 651 N N . SER A 1 82 ? 0.073 0.594 -5.168 1.00 88.69 82 SER A N 1
ATOM 652 C CA . SER A 1 82 ? 0.507 0.412 -6.549 1.00 88.69 82 SER A CA 1
ATOM 653 C C . SER A 1 82 ? 1.901 0.973 -6.756 1.00 88.69 82 SER A C 1
ATOM 655 O O . SER A 1 82 ? 2.132 2.159 -6.531 1.00 88.69 82 SER A O 1
ATOM 657 N N . SER A 1 83 ? 2.819 0.123 -7.201 1.00 87.50 83 SER A N 1
ATOM 658 C CA . SER A 1 83 ? 4.209 0.487 -7.467 1.00 87.50 83 SER A CA 1
ATOM 659 C C . SER A 1 83 ? 4.833 -0.499 -8.443 1.00 87.50 83 SER A C 1
ATOM 661 O O . SER A 1 83 ? 4.428 -1.653 -8.515 1.00 87.50 83 SER A O 1
ATOM 663 N N . GLU A 1 84 ? 5.807 -0.035 -9.207 1.00 86.44 84 GLU A N 1
ATOM 664 C CA . GLU A 1 84 ? 6.564 -0.824 -10.167 1.00 86.44 84 GLU A CA 1
ATOM 665 C C . GLU A 1 84 ? 7.244 -2.005 -9.464 1.00 86.44 84 GLU A C 1
ATOM 667 O O . GLU A 1 84 ? 7.868 -1.831 -8.415 1.00 86.44 84 GLU A O 1
ATOM 672 N N . PHE A 1 85 ? 7.079 -3.210 -10.024 1.00 86.88 85 PHE A N 1
ATOM 673 C CA . PHE A 1 85 ? 7.660 -4.470 -9.535 1.00 86.88 85 PHE A CA 1
ATOM 674 C C . PHE A 1 85 ? 7.371 -4.816 -8.063 1.00 86.88 85 PHE A C 1
ATOM 676 O O . PHE A 1 85 ? 8.035 -5.676 -7.477 1.00 86.88 85 PHE A O 1
ATOM 683 N N . PHE A 1 86 ? 6.394 -4.157 -7.438 1.00 87.25 86 PHE A N 1
ATOM 684 C CA . PHE A 1 86 ? 6.089 -4.334 -6.024 1.00 87.25 86 PHE A CA 1
ATOM 685 C C . PHE A 1 86 ? 5.656 -5.762 -5.703 1.00 87.25 86 PHE A C 1
ATOM 687 O O . PHE A 1 86 ? 6.206 -6.392 -4.806 1.00 87.25 86 PHE A O 1
ATOM 694 N N . VAL A 1 87 ? 4.715 -6.302 -6.476 1.00 89.31 87 VAL A N 1
ATOM 695 C CA . VAL A 1 87 ? 4.243 -7.683 -6.334 1.00 89.31 87 VAL A CA 1
ATOM 696 C C . VAL A 1 87 ? 5.285 -8.652 -6.886 1.00 89.31 87 VAL A C 1
ATOM 698 O O . VAL A 1 87 ? 5.504 -9.712 -6.301 1.00 89.31 87 VAL A O 1
ATOM 701 N N . ALA A 1 88 ? 5.983 -8.277 -7.959 1.00 88.31 88 ALA A N 1
ATOM 702 C CA . ALA A 1 88 ? 7.018 -9.103 -8.568 1.00 88.31 88 ALA A CA 1
ATOM 703 C C . ALA A 1 88 ? 8.125 -9.473 -7.560 1.00 88.31 88 ALA A C 1
ATOM 705 O O . ALA A 1 88 ? 8.487 -10.645 -7.464 1.00 88.31 88 ALA A O 1
ATOM 706 N N . ARG A 1 89 ? 8.567 -8.521 -6.720 1.00 85.94 89 ARG A N 1
ATOM 707 C CA . ARG A 1 89 ? 9.537 -8.743 -5.623 1.00 85.94 89 ARG A CA 1
ATOM 708 C C . ARG A 1 89 ? 9.068 -9.717 -4.540 1.00 85.94 89 ARG A C 1
ATOM 710 O O . ARG A 1 89 ? 9.895 -10.286 -3.833 1.00 85.94 89 ARG A O 1
ATOM 717 N N . HIS A 1 90 ? 7.757 -9.896 -4.390 1.00 83.69 90 HIS A N 1
ATOM 718 C CA . HIS A 1 90 ? 7.169 -10.860 -3.457 1.00 83.69 90 HIS A CA 1
ATOM 719 C C . HIS A 1 90 ? 7.018 -12.261 -4.061 1.00 83.69 90 HIS A C 1
ATOM 721 O O . HIS A 1 90 ? 6.847 -13.236 -3.333 1.00 83.69 90 HIS A O 1
ATOM 727 N N . ILE A 1 91 ? 7.057 -12.379 -5.389 1.00 86.12 91 ILE A N 1
ATOM 728 C CA . ILE A 1 91 ? 6.919 -13.652 -6.107 1.00 86.12 91 ILE A CA 1
ATOM 729 C C . ILE A 1 91 ? 8.285 -14.211 -6.522 1.00 86.12 91 ILE A C 1
ATOM 731 O O . ILE A 1 91 ? 8.459 -15.432 -6.601 1.00 86.12 91 ILE A O 1
ATOM 735 N N . ARG A 1 92 ? 9.242 -13.326 -6.807 1.00 86.88 92 ARG A N 1
ATOM 736 C CA . ARG A 1 92 ? 10.599 -13.642 -7.251 1.00 86.88 92 ARG A CA 1
ATOM 737 C C . ARG A 1 92 ? 11.610 -12.760 -6.541 1.00 86.88 92 ARG A C 1
ATOM 739 O O . ARG A 1 92 ? 11.332 -11.614 -6.193 1.00 86.88 92 ARG A O 1
ATOM 746 N N . THR A 1 93 ? 12.815 -13.289 -6.393 1.00 85.94 93 THR A N 1
ATOM 747 C CA . THR A 1 93 ? 13.939 -12.533 -5.855 1.00 85.94 93 THR A CA 1
ATOM 748 C C . THR A 1 93 ? 14.522 -11.648 -6.952 1.00 85.94 93 THR A C 1
ATOM 750 O O . THR A 1 93 ? 15.299 -12.101 -7.790 1.00 85.94 93 THR A O 1
ATOM 753 N N . LEU A 1 94 ? 14.077 -10.390 -6.980 1.00 85.25 94 LEU A N 1
ATOM 754 C CA . LEU A 1 94 ? 14.455 -9.403 -7.993 1.00 85.25 94 LEU A CA 1
ATOM 755 C C . LEU A 1 94 ? 15.377 -8.339 -7.401 1.00 85.25 94 LEU A C 1
ATOM 757 O O . LEU A 1 94 ? 15.003 -7.634 -6.461 1.00 85.25 94 LEU A O 1
ATOM 761 N N . ASN A 1 95 ? 16.553 -8.175 -7.997 1.00 83.88 95 ASN A N 1
ATOM 762 C CA . ASN A 1 95 ? 17.372 -6.995 -7.783 1.00 83.88 95 ASN A CA 1
ATOM 763 C C . ASN A 1 95 ? 16.846 -5.876 -8.687 1.00 83.88 95 ASN A C 1
ATOM 765 O O . ASN A 1 95 ? 16.747 -6.052 -9.898 1.00 83.88 95 ASN A O 1
ATOM 769 N N . ILE A 1 96 ? 16.470 -4.748 -8.087 1.00 83.12 96 ILE A N 1
ATOM 770 C CA . ILE A 1 96 ? 15.831 -3.635 -8.791 1.00 83.12 96 ILE A CA 1
ATOM 771 C C . ILE A 1 96 ? 16.624 -2.379 -8.516 1.00 83.12 96 ILE A C 1
ATOM 773 O O . ILE A 1 96 ? 16.652 -1.888 -7.383 1.00 83.12 96 ILE A O 1
ATOM 777 N N . LYS A 1 97 ? 17.213 -1.834 -9.573 1.00 83.88 97 LYS A N 1
ATOM 778 C CA . LYS A 1 97 ? 17.843 -0.526 -9.558 1.00 83.88 97 LYS A CA 1
ATOM 779 C C . LYS A 1 97 ? 16.935 0.458 -10.279 1.00 83.88 97 LYS A C 1
ATOM 781 O O . LYS A 1 97 ? 16.844 0.476 -11.504 1.00 83.88 97 LYS A O 1
ATOM 786 N N . ARG A 1 98 ? 16.269 1.294 -9.489 1.00 83.06 98 ARG A N 1
ATOM 787 C CA . ARG A 1 98 ? 15.497 2.429 -9.990 1.00 83.06 98 ARG A CA 1
ATOM 788 C C . ARG A 1 98 ? 16.432 3.599 -10.265 1.00 83.06 98 ARG A C 1
ATOM 790 O O . ARG A 1 98 ? 17.325 3.870 -9.467 1.00 83.06 98 ARG A O 1
ATOM 797 N N . VAL A 1 99 ? 16.209 4.305 -11.359 1.00 82.31 99 VAL A N 1
ATOM 798 C CA . VAL A 1 99 ? 16.820 5.597 -11.669 1.00 82.31 99 VAL A CA 1
ATOM 799 C C . VAL A 1 99 ? 15.675 6.569 -11.893 1.00 82.31 99 VAL A C 1
ATOM 801 O O . VAL A 1 99 ? 14.811 6.316 -12.733 1.00 82.31 99 VAL A O 1
ATOM 804 N N . LEU A 1 100 ? 15.647 7.648 -11.113 1.00 76.69 100 LEU A N 1
ATOM 805 C CA . LEU A 1 100 ? 14.583 8.641 -11.222 1.00 76.69 100 LEU A CA 1
ATOM 806 C C . LEU A 1 100 ? 14.686 9.378 -12.559 1.00 76.69 100 LEU A C 1
ATOM 808 O O . LEU A 1 100 ? 15.762 9.871 -12.919 1.00 76.69 100 LEU A O 1
ATOM 812 N N . GLY A 1 101 ? 13.562 9.436 -13.267 1.00 71.06 101 GLY A N 1
ATOM 813 C CA . GLY A 1 101 ? 13.396 10.273 -14.448 1.00 71.06 101 GLY A CA 1
ATOM 814 C C . GLY A 1 101 ? 13.251 11.751 -14.075 1.00 71.06 101 GLY A C 1
ATOM 815 O O . GLY A 1 101 ? 13.004 12.109 -12.918 1.00 71.06 101 GLY A O 1
ATOM 816 N N . GLY A 1 102 ? 13.430 12.630 -15.061 1.00 65.56 102 GLY A N 1
ATOM 817 C CA . GLY A 1 102 ? 13.107 14.052 -14.931 1.00 65.56 102 GLY A CA 1
ATOM 818 C C . GLY A 1 102 ? 11.597 14.323 -14.967 1.00 65.56 102 GLY A C 1
ATOM 819 O O . GLY A 1 102 ? 10.778 13.418 -15.089 1.00 65.56 102 GLY A O 1
ATOM 820 N N . ASP A 1 103 ? 11.201 15.597 -14.932 1.00 61.16 103 ASP A N 1
ATOM 821 C CA . ASP A 1 103 ? 9.781 15.984 -14.981 1.00 61.16 103 ASP A CA 1
ATOM 822 C C . ASP A 1 103 ? 9.073 15.636 -16.300 1.00 61.16 103 ASP A C 1
ATOM 824 O O . ASP A 1 103 ? 7.857 15.759 -16.370 1.00 61.16 103 ASP A O 1
ATOM 828 N N . GLN A 1 104 ? 9.790 15.211 -17.341 1.00 62.91 104 GLN A N 1
ATOM 829 C CA . GLN A 1 104 ? 9.199 14.739 -18.600 1.00 62.91 104 GLN A CA 1
ATOM 830 C C . GLN A 1 104 ? 9.654 13.334 -19.001 1.00 62.91 104 GLN A C 1
ATOM 832 O O . GLN A 1 104 ? 9.287 12.855 -20.071 1.00 62.91 104 GLN A O 1
ATOM 837 N N . GLU A 1 105 ? 10.418 12.656 -18.146 1.00 67.62 105 GLU A N 1
ATOM 838 C CA . GLU A 1 105 ? 10.930 11.319 -18.429 1.00 67.62 105 GLU A CA 1
ATOM 839 C C . GLU A 1 105 ? 10.378 10.322 -17.406 1.00 67.62 105 GLU A C 1
ATOM 841 O O . GLU A 1 105 ? 10.329 10.629 -16.213 1.00 67.62 105 GLU A O 1
ATOM 846 N N . PRO A 1 106 ? 9.948 9.126 -17.839 1.00 73.12 106 PRO A N 1
ATOM 847 C CA . PRO A 1 106 ? 9.561 8.085 -16.904 1.00 73.12 106 PRO A CA 1
ATOM 848 C C . PRO A 1 106 ? 10.777 7.617 -16.100 1.00 73.12 106 PRO A C 1
ATOM 850 O O . PRO A 1 106 ? 11.921 7.692 -16.552 1.00 73.12 106 PRO A O 1
ATOM 853 N N . ASP A 1 107 ? 10.513 7.073 -14.916 1.00 77.69 107 ASP A N 1
ATOM 854 C CA . ASP A 1 107 ? 11.537 6.361 -14.166 1.00 77.69 107 ASP A CA 1
ATOM 855 C C . ASP A 1 107 ? 12.040 5.158 -14.967 1.00 77.69 107 ASP A C 1
ATOM 857 O O . ASP A 1 107 ? 11.274 4.448 -15.623 1.00 77.69 107 ASP A O 1
ATOM 861 N N . TYR A 1 108 ? 13.342 4.915 -14.876 1.00 82.31 108 TYR A N 1
ATOM 862 C CA . TYR A 1 108 ? 13.980 3.752 -15.469 1.00 82.31 108 TYR A CA 1
ATOM 863 C C . TYR A 1 108 ? 14.228 2.692 -14.396 1.00 82.31 108 TYR A C 1
ATOM 865 O O . TYR A 1 108 ? 14.662 3.005 -13.285 1.00 82.31 108 TYR A O 1
ATOM 873 N N . PHE A 1 109 ? 13.985 1.430 -14.738 1.00 83.06 109 PHE A N 1
ATOM 874 C CA . PHE A 1 109 ? 14.184 0.294 -13.846 1.00 83.06 109 PHE A CA 1
ATOM 875 C C . PHE A 1 109 ? 15.070 -0.740 -14.535 1.00 83.06 109 PHE A C 1
ATOM 877 O O . PHE A 1 109 ? 14.694 -1.298 -15.561 1.00 83.06 109 PHE A O 1
ATOM 884 N N . ASP A 1 110 ? 16.237 -0.996 -13.954 1.00 84.44 110 ASP A N 1
ATOM 885 C CA . ASP A 1 110 ? 17.077 -2.147 -14.283 1.00 84.44 110 ASP A CA 1
ATOM 886 C C . ASP A 1 110 ? 16.717 -3.268 -13.305 1.00 84.44 110 ASP A C 1
ATOM 888 O O . ASP A 1 110 ? 16.915 -3.134 -12.091 1.00 84.44 110 ASP A O 1
ATOM 892 N N . VAL A 1 111 ? 16.080 -4.313 -13.830 1.00 85.50 111 VAL A N 1
ATOM 893 C CA . VAL A 1 111 ? 15.518 -5.420 -13.054 1.00 85.50 111 VAL A CA 1
ATOM 894 C C . VAL A 1 111 ? 16.205 -6.701 -13.472 1.00 85.50 111 VAL A C 1
ATOM 896 O O . VAL A 1 111 ? 16.193 -7.054 -14.643 1.00 85.50 111 VAL A O 1
ATOM 899 N N . GLN A 1 112 ? 16.784 -7.398 -12.503 1.00 84.75 112 GLN A N 1
ATOM 900 C CA . GLN A 1 112 ? 17.503 -8.645 -12.727 1.00 84.75 112 GLN A CA 1
ATOM 901 C C . GLN A 1 112 ? 17.066 -9.679 -11.696 1.00 84.75 112 GLN A C 1
ATOM 903 O O . GLN A 1 112 ? 16.794 -9.348 -10.537 1.00 84.75 112 GLN A O 1
ATOM 908 N N . LEU A 1 113 ? 17.047 -10.954 -12.085 1.00 84.75 113 LEU A N 1
ATOM 909 C CA . LEU A 1 113 ? 16.985 -12.040 -11.109 1.00 84.75 113 LEU A CA 1
ATOM 910 C C . LEU A 1 113 ? 18.235 -11.977 -10.225 1.00 84.75 113 LEU A C 1
ATOM 912 O O . LEU A 1 113 ? 19.357 -11.885 -10.718 1.00 84.75 113 LEU A O 1
ATOM 916 N N . GLY A 1 114 ? 18.051 -12.004 -8.908 1.00 77.25 114 GLY A N 1
ATOM 917 C CA . GLY A 1 114 ? 19.152 -11.833 -7.967 1.00 77.25 114 GLY A CA 1
ATOM 918 C C . GLY A 1 114 ? 18.957 -12.613 -6.677 1.00 77.25 114 GLY A C 1
ATOM 919 O O . GLY A 1 114 ? 17.893 -13.161 -6.419 1.00 77.25 114 GLY A O 1
ATOM 920 N N . GLY A 1 115 ? 19.998 -12.651 -5.843 1.00 70.50 115 GLY A N 1
ATOM 921 C CA . GLY A 1 115 ? 19.960 -13.320 -4.535 1.00 70.50 115 GLY A CA 1
ATOM 922 C C . GLY A 1 115 ? 19.293 -12.510 -3.416 1.00 70.50 115 GLY A C 1
ATOM 923 O O . GLY A 1 115 ? 19.099 -13.036 -2.325 1.00 70.50 115 GLY A O 1
ATOM 924 N N . ASN A 1 116 ? 18.941 -11.241 -3.654 1.00 73.94 116 ASN A N 1
ATOM 925 C CA . ASN A 1 116 ? 18.310 -10.370 -2.661 1.00 73.94 116 ASN A CA 1
ATOM 926 C C . ASN A 1 116 ? 17.237 -9.484 -3.315 1.00 73.94 116 ASN A C 1
ATOM 928 O O . ASN A 1 116 ? 17.560 -8.653 -4.162 1.00 73.94 116 ASN A O 1
ATOM 932 N N . SER A 1 117 ? 15.974 -9.634 -2.898 1.00 68.19 117 SER A N 1
ATOM 933 C CA . SER A 1 117 ? 14.836 -8.831 -3.385 1.00 68.19 117 SER A CA 1
ATOM 934 C C . SER A 1 117 ? 14.865 -7.376 -2.899 1.00 68.19 117 SER A C 1
ATOM 936 O O . SER A 1 117 ? 14.041 -6.550 -3.306 1.00 68.19 117 SER A O 1
ATOM 938 N N . GLY A 1 118 ? 15.774 -7.063 -1.972 1.00 72.25 118 GLY A N 1
ATOM 939 C CA . GLY A 1 118 ? 15.659 -5.916 -1.087 1.00 72.25 118 GLY A CA 1
ATOM 940 C C . GLY A 1 118 ? 14.623 -6.157 0.024 1.00 72.25 118 GLY A C 1
ATOM 941 O O . GLY A 1 118 ? 14.176 -7.286 0.236 1.00 72.25 118 GLY A O 1
ATOM 942 N N . PRO A 1 119 ? 14.229 -5.103 0.757 1.00 74.44 119 PRO A N 1
ATOM 943 C CA . PRO A 1 119 ? 13.186 -5.193 1.759 1.00 74.44 119 PRO A CA 1
ATOM 944 C C . PRO A 1 119 ? 11.859 -5.546 1.085 1.00 74.44 119 PRO A C 1
ATOM 946 O O . PRO A 1 119 ? 11.470 -4.955 0.071 1.00 74.44 119 PRO A O 1
ATOM 949 N N . LEU A 1 120 ? 11.160 -6.501 1.686 1.00 79.12 120 LEU A N 1
ATOM 950 C CA . LEU A 1 120 ? 9.783 -6.835 1.358 1.00 79.12 120 LEU A CA 1
ATOM 951 C C . LEU A 1 120 ? 8.845 -5.991 2.221 1.00 79.12 120 LEU A C 1
ATOM 953 O O . LEU A 1 120 ? 9.151 -5.674 3.374 1.00 79.12 120 LEU A O 1
ATOM 957 N N . PHE A 1 121 ? 7.705 -5.606 1.656 1.00 80.69 121 PHE A N 1
ATOM 958 C CA . PHE A 1 121 ? 6.648 -4.980 2.432 1.00 80.69 121 PHE A CA 1
ATOM 959 C C . PHE A 1 121 ? 6.051 -5.990 3.417 1.00 80.69 121 PHE A C 1
ATOM 961 O O . PHE A 1 121 ? 5.611 -7.064 3.018 1.00 80.69 121 PHE A O 1
ATOM 968 N N . ASN A 1 122 ? 6.049 -5.633 4.700 1.00 77.25 122 ASN A N 1
ATOM 969 C CA . ASN A 1 122 ? 5.568 -6.480 5.786 1.00 77.25 122 ASN A CA 1
ATOM 970 C C . ASN A 1 122 ? 4.348 -5.833 6.438 1.00 77.25 122 ASN A C 1
ATOM 972 O O . ASN A 1 122 ? 4.432 -4.691 6.898 1.00 77.25 122 ASN A O 1
ATOM 976 N N . LEU A 1 123 ? 3.257 -6.586 6.534 1.00 76.31 123 LEU A N 1
ATOM 977 C CA . LEU A 1 123 ? 2.044 -6.166 7.231 1.00 76.31 123 LEU A CA 1
ATOM 978 C C . LEU A 1 123 ? 2.133 -6.465 8.726 1.00 76.31 123 LEU A C 1
ATOM 980 O O . LEU A 1 123 ? 2.871 -7.350 9.157 1.00 76.31 123 LEU A O 1
ATOM 984 N N . LEU A 1 124 ? 1.398 -5.689 9.513 1.00 75.62 124 LEU A N 1
ATOM 985 C CA . LEU A 1 124 ? 1.233 -5.885 10.952 1.00 75.62 124 LEU A CA 1
ATOM 986 C C . LEU A 1 124 ? -0.062 -6.624 11.290 1.00 75.62 124 LEU A C 1
ATOM 988 O O . LEU A 1 124 ? -0.173 -7.185 12.379 1.00 75.62 124 LEU A O 1
ATOM 992 N N . SER A 1 125 ? -1.048 -6.587 10.390 1.00 70.38 125 SER A N 1
ATOM 993 C CA . SER A 1 125 ? -2.365 -7.184 10.594 1.00 70.38 125 SER A CA 1
ATOM 994 C C . SER A 1 125 ? -2.507 -8.553 9.923 1.00 70.38 125 SER A C 1
ATOM 996 O O . SER A 1 125 ? -1.898 -8.831 8.892 1.00 70.38 125 SER A O 1
ATOM 998 N N . GLY A 1 126 ? -3.400 -9.393 10.460 1.00 71.94 126 GLY A N 1
ATOM 999 C CA . GLY A 1 126 ? -3.816 -10.664 9.846 1.00 71.94 126 GLY A CA 1
ATOM 1000 C C . GLY A 1 126 ? -4.749 -10.481 8.641 1.00 71.94 126 GLY A C 1
ATOM 1001 O O . GLY A 1 126 ? -5.773 -11.161 8.526 1.00 71.94 126 GLY A O 1
ATOM 1002 N N . ALA A 1 127 ? -4.495 -9.486 7.797 1.00 83.75 127 ALA A N 1
ATOM 1003 C CA . ALA A 1 127 ? -5.315 -9.203 6.631 1.00 83.75 127 ALA A CA 1
ATOM 1004 C C . ALA A 1 127 ? -5.008 -10.154 5.463 1.00 83.75 127 ALA A C 1
ATOM 1006 O O . ALA 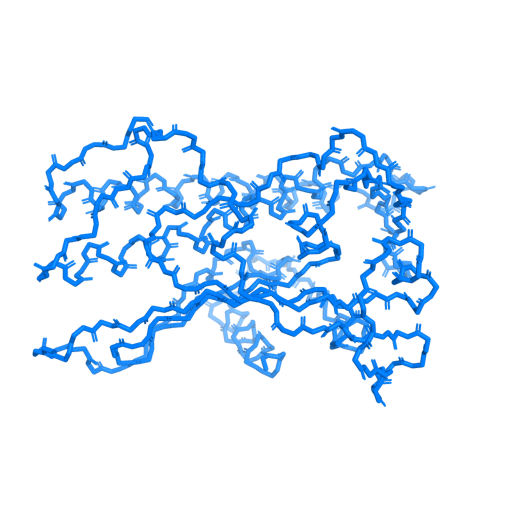A 1 127 ? -3.951 -10.778 5.376 1.00 83.75 127 ALA A O 1
ATOM 1007 N N . THR A 1 128 ? -5.962 -10.280 4.544 1.00 88.06 128 THR A N 1
ATOM 1008 C CA . THR A 1 128 ? -5.754 -11.021 3.300 1.00 88.06 128 THR A CA 1
ATOM 1009 C C . THR A 1 128 ? -5.122 -10.109 2.263 1.00 88.06 128 THR A C 1
ATOM 1011 O O . THR A 1 128 ? -5.601 -9.005 2.033 1.00 88.06 128 THR A O 1
ATOM 1014 N N . VAL A 1 129 ? -4.065 -10.578 1.615 1.00 89.06 129 VAL A N 1
ATOM 1015 C CA . VAL A 1 129 ? -3.270 -9.822 0.656 1.00 89.06 129 VAL A CA 1
ATOM 1016 C C . VAL A 1 129 ? -3.349 -10.485 -0.702 1.00 89.06 129 VAL A C 1
ATOM 1018 O O . VAL A 1 129 ? -3.032 -11.666 -0.862 1.00 89.06 129 VAL A O 1
ATOM 1021 N N . PHE A 1 130 ? -3.726 -9.691 -1.690 1.00 91.62 130 PHE A N 1
ATOM 1022 C CA . PHE A 1 130 ? -3.730 -10.067 -3.091 1.00 91.62 130 PHE A CA 1
ATOM 1023 C C . PHE A 1 130 ? -2.750 -9.187 -3.850 1.00 91.62 130 PHE A C 1
ATOM 1025 O O . PHE A 1 130 ? -2.672 -7.983 -3.608 1.00 91.62 130 PHE A O 1
ATOM 1032 N N . GLY A 1 131 ? -2.011 -9.793 -4.768 1.00 91.81 131 GLY A N 1
ATOM 1033 C CA . GLY A 1 131 ? -1.083 -9.114 -5.654 1.00 91.81 131 GLY A CA 1
ATOM 1034 C C . GLY A 1 131 ? -1.384 -9.448 -7.105 1.00 91.81 131 GLY A C 1
ATOM 1035 O O . GLY A 1 131 ? -1.733 -10.581 -7.419 1.00 91.81 131 GLY A O 1
ATOM 1036 N N . GLN A 1 132 ? -1.208 -8.476 -7.989 1.00 92.81 132 GLN A N 1
ATOM 1037 C CA . GLN A 1 132 ? -1.186 -8.677 -9.430 1.00 92.81 132 GLN A CA 1
ATOM 1038 C C . GLN A 1 132 ? 0.057 -7.995 -9.996 1.00 92.81 132 GLN A C 1
ATOM 1040 O O . GLN A 1 132 ? 0.279 -6.806 -9.750 1.00 92.81 132 GLN A O 1
ATOM 1045 N N . CYS A 1 133 ? 0.855 -8.746 -10.750 1.00 92.19 133 CYS A N 1
ATOM 1046 C CA . CYS A 1 133 ? 1.972 -8.191 -11.501 1.00 92.19 133 CYS A CA 1
ATOM 1047 C C . CYS A 1 133 ? 1.486 -7.513 -12.780 1.00 92.19 133 CYS A C 1
ATOM 1049 O O . CYS A 1 133 ? 0.650 -8.071 -13.492 1.00 92.19 133 CYS A O 1
ATOM 1051 N N . ILE A 1 134 ? 2.048 -6.347 -13.085 1.00 91.00 134 ILE A N 1
ATOM 1052 C CA . ILE A 1 134 ? 1.842 -5.622 -14.334 1.00 91.00 134 ILE A CA 1
ATOM 1053 C C . ILE A 1 134 ? 3.193 -5.081 -14.789 1.00 91.00 134 ILE A C 1
ATOM 1055 O O . ILE A 1 134 ? 3.758 -4.189 -14.159 1.00 91.00 134 ILE A O 1
ATOM 1059 N N . MET A 1 135 ? 3.719 -5.640 -15.874 1.00 89.94 135 MET A N 1
ATOM 1060 C CA . MET A 1 135 ? 5.061 -5.334 -16.378 1.00 89.94 135 MET A CA 1
ATOM 1061 C C . MET A 1 135 ? 5.162 -5.637 -17.885 1.00 89.94 135 MET A C 1
ATOM 1063 O O . MET A 1 135 ? 4.204 -6.168 -18.459 1.00 89.94 135 MET A O 1
ATOM 1067 N N . PRO A 1 136 ? 6.272 -5.287 -18.563 1.00 89.69 136 PRO A N 1
ATOM 1068 C CA . PRO A 1 136 ? 6.480 -5.654 -19.961 1.00 89.69 136 PRO A CA 1
ATOM 1069 C C . PRO A 1 136 ? 6.376 -7.165 -20.181 1.00 89.69 136 PRO A C 1
ATOM 1071 O O . PRO A 1 136 ? 6.794 -7.953 -19.332 1.00 89.69 136 PRO A O 1
ATOM 1074 N N . LYS A 1 137 ? 5.827 -7.576 -21.329 1.00 88.88 137 LYS A N 1
ATOM 1075 C CA . LYS A 1 137 ? 5.610 -8.997 -21.658 1.00 88.88 137 LYS A CA 1
ATOM 1076 C C . LYS A 1 137 ? 6.885 -9.837 -21.531 1.00 88.88 137 LYS A C 1
ATOM 1078 O O . LYS A 1 137 ? 6.850 -10.908 -20.932 1.00 88.88 137 LYS A O 1
ATOM 1083 N N . ASP A 1 138 ? 8.003 -9.321 -22.029 1.00 89.00 138 ASP A N 1
ATOM 1084 C CA . ASP A 1 138 ? 9.283 -10.037 -22.031 1.00 89.00 138 ASP A CA 1
ATOM 1085 C C . ASP A 1 138 ? 9.804 -10.282 -20.603 1.00 89.00 138 ASP A C 1
ATOM 1087 O O . ASP A 1 138 ? 10.361 -11.343 -20.310 1.00 89.00 138 ASP A O 1
ATOM 1091 N N . SER A 1 139 ? 9.511 -9.363 -19.675 1.00 89.00 139 SER A N 1
ATOM 1092 C CA . SER A 1 139 ? 9.858 -9.498 -18.257 1.00 89.00 139 SER A CA 1
ATOM 1093 C C . SER A 1 139 ? 9.127 -10.661 -17.575 1.00 89.00 139 SER A C 1
ATOM 1095 O O . SER A 1 139 ? 9.680 -11.293 -16.678 1.00 89.00 139 SER A O 1
ATOM 1097 N N . PHE A 1 140 ? 7.906 -11.009 -18.000 1.00 89.94 140 PHE A N 1
ATOM 1098 C CA . PHE A 1 140 ? 7.206 -12.177 -17.448 1.00 89.94 140 PHE A CA 1
ATOM 1099 C C . PHE A 1 140 ? 7.935 -13.480 -17.770 1.00 89.94 140 PHE A C 1
ATOM 1101 O O . PHE A 1 140 ? 8.139 -14.303 -16.875 1.00 89.94 140 PHE A O 1
ATOM 1108 N N . SER A 1 141 ? 8.353 -13.655 -19.029 1.00 87.38 141 SER A N 1
ATOM 1109 C CA . SER A 1 141 ? 9.147 -14.819 -19.430 1.00 87.38 141 SER A CA 1
ATOM 1110 C C . SER A 1 141 ? 10.499 -14.849 -18.728 1.00 87.38 141 SER A C 1
ATOM 1112 O O . SER A 1 141 ? 10.886 -15.898 -18.220 1.00 87.38 141 SER A O 1
ATOM 1114 N N . GLU A 1 142 ? 11.174 -13.702 -18.634 1.00 88.50 142 GLU A N 1
ATOM 1115 C CA . GLU A 1 142 ? 12.474 -13.578 -17.972 1.00 88.50 142 GLU A CA 1
ATOM 1116 C C . GLU A 1 142 ? 12.405 -13.980 -16.492 1.00 88.50 142 GLU A C 1
ATOM 1118 O O . GLU A 1 142 ? 13.251 -14.725 -16.002 1.00 88.50 142 GLU A O 1
ATOM 1123 N N . PHE A 1 143 ? 11.361 -13.551 -15.777 1.00 88.19 143 PHE A N 1
ATOM 1124 C CA . PHE A 1 143 ? 11.205 -13.825 -14.344 1.00 88.19 143 PHE A CA 1
ATOM 1125 C C . PHE A 1 143 ? 10.430 -15.118 -14.046 1.00 88.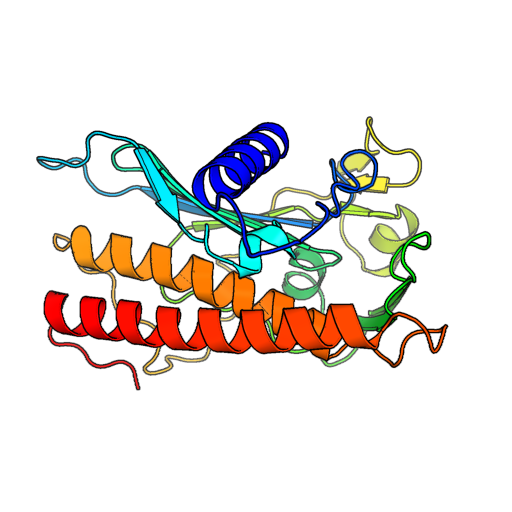19 143 PHE A C 1
ATOM 1127 O O . PHE A 1 143 ? 10.178 -15.450 -12.880 1.00 88.19 143 PHE A O 1
ATOM 1134 N N . GLY A 1 144 ? 10.026 -15.859 -15.082 1.00 87.50 144 GLY A N 1
ATOM 1135 C CA . GLY A 1 144 ? 9.224 -17.074 -14.952 1.00 87.50 144 GLY A CA 1
ATOM 1136 C C . GLY A 1 144 ? 7.901 -16.829 -14.222 1.00 87.50 144 GLY A C 1
ATOM 1137 O O . GLY A 1 144 ? 7.523 -17.616 -13.350 1.00 87.50 144 GLY A O 1
ATOM 1138 N N . ILE A 1 145 ? 7.237 -15.707 -14.502 1.00 88.81 145 ILE A N 1
ATOM 1139 C CA . ILE A 1 145 ? 5.909 -15.363 -13.981 1.00 88.81 145 ILE A CA 1
ATOM 1140 C C . ILE A 1 145 ? 4.893 -15.636 -15.102 1.00 88.81 145 ILE A C 1
ATOM 1142 O O . ILE A 1 145 ? 5.103 -15.180 -16.224 1.00 88.81 145 ILE A O 1
ATOM 1146 N N . PRO A 1 146 ? 3.799 -16.374 -14.849 1.00 88.62 146 PRO A N 1
ATOM 1147 C CA . PRO A 1 146 ? 2.811 -16.651 -15.885 1.00 88.62 146 PRO A CA 1
ATOM 1148 C C . PRO A 1 146 ? 2.061 -15.376 -16.293 1.00 88.62 146 PRO A C 1
ATOM 1150 O O . PRO A 1 146 ? 1.595 -14.613 -15.442 1.00 88.62 146 PRO A O 1
ATOM 1153 N N . VAL A 1 147 ? 1.926 -15.176 -17.605 1.00 92.56 147 VAL A N 1
ATOM 1154 C CA . VAL A 1 147 ? 1.063 -14.145 -18.195 1.00 92.56 147 VAL A CA 1
ATOM 1155 C C . VAL A 1 147 ? -0.362 -14.678 -18.265 1.00 92.56 147 VAL A C 1
ATOM 1157 O O . VAL A 1 147 ? -0.579 -15.794 -18.733 1.00 92.56 147 VAL A O 1
ATOM 1160 N N . VAL A 1 148 ? -1.331 -13.870 -17.842 1.00 92.94 148 VAL A N 1
ATOM 1161 C CA . VAL A 1 148 ? -2.762 -14.174 -17.986 1.00 92.94 148 VAL A CA 1
ATOM 1162 C C . VAL A 1 148 ? -3.351 -13.456 -19.191 1.00 92.94 148 VAL A C 1
ATOM 1164 O O . VAL A 1 148 ? -4.083 -14.057 -19.974 1.00 92.94 148 VAL A O 1
ATOM 1167 N N . SER A 1 149 ? -3.024 -12.177 -19.364 1.00 91.31 149 SER A N 1
ATOM 1168 C CA . SER A 1 149 ? -3.550 -11.370 -20.464 1.00 91.31 149 SER A CA 1
ATOM 1169 C C . SER A 1 149 ? -2.616 -10.224 -20.820 1.00 91.31 149 SER A C 1
ATOM 1171 O O . SER A 1 149 ? -1.890 -9.715 -19.970 1.00 91.31 149 SER A O 1
ATOM 1173 N N . GLU A 1 150 ? -2.671 -9.765 -22.066 1.00 89.25 150 GLU A N 1
ATOM 1174 C CA . GLU A 1 150 ? -2.063 -8.489 -22.447 1.00 89.25 150 GLU A CA 1
ATOM 1175 C C . GLU A 1 150 ? -2.943 -7.325 -21.974 1.00 89.25 150 GLU A C 1
ATOM 1177 O O . GLU A 1 150 ? -4.173 -7.425 -21.950 1.00 89.25 150 GLU A O 1
ATOM 1182 N N . SER A 1 151 ? -2.320 -6.215 -21.577 1.00 82.50 151 SER A N 1
ATOM 1183 C CA . SER A 1 151 ? -3.055 -5.032 -21.135 1.00 82.50 151 SER A CA 1
ATOM 1184 C C . SER A 1 151 ? -3.811 -4.417 -22.309 1.00 82.50 151 SER A C 1
ATOM 1186 O O . SER A 1 151 ? -3.216 -3.948 -23.279 1.00 82.50 151 SER A O 1
ATOM 1188 N N . THR A 1 152 ? -5.139 -4.350 -22.202 1.00 77.31 152 THR A N 1
ATOM 1189 C CA . THR A 1 152 ? -5.986 -3.695 -23.212 1.00 77.31 152 THR A CA 1
ATOM 1190 C C . THR A 1 152 ? -5.811 -2.177 -23.224 1.00 77.31 152 THR A C 1
ATOM 1192 O O . THR A 1 152 ? -6.184 -1.522 -24.192 1.00 77.31 152 THR A O 1
ATOM 1195 N N . ALA A 1 153 ? -5.277 -1.607 -22.140 1.00 74.69 153 ALA A N 1
ATOM 1196 C CA . ALA A 1 153 ? -5.059 -0.172 -21.996 1.00 74.69 153 ALA A CA 1
ATOM 1197 C C . ALA A 1 153 ? -3.665 0.267 -22.477 1.00 74.69 153 ALA A C 1
ATOM 1199 O O . ALA A 1 153 ? -3.511 1.402 -22.924 1.00 74.69 153 ALA A O 1
ATOM 1200 N N . HIS A 1 154 ? -2.659 -0.616 -22.406 1.00 79.50 154 HIS A N 1
ATOM 1201 C CA . HIS A 1 154 ? -1.263 -0.273 -22.686 1.00 79.50 154 HIS A CA 1
ATOM 1202 C C . HIS A 1 154 ? -0.554 -1.368 -23.484 1.00 79.50 154 HIS A C 1
ATOM 1204 O O . HIS A 1 154 ? -0.172 -2.410 -22.950 1.00 79.50 154 HIS A O 1
ATOM 1210 N N . LYS A 1 155 ? -0.324 -1.095 -24.773 1.00 83.19 155 LYS A N 1
ATOM 1211 C CA . LYS A 1 155 ? 0.405 -1.991 -25.676 1.00 83.19 155 LYS A CA 1
ATOM 1212 C C . LYS A 1 155 ? 1.807 -2.285 -25.127 1.00 83.19 155 LYS A C 1
ATOM 1214 O O . LYS A 1 155 ? 2.536 -1.363 -24.776 1.00 83.19 155 LYS A O 1
ATOM 1219 N N . GLY A 1 156 ? 2.181 -3.564 -25.085 1.00 85.31 156 GLY A N 1
ATOM 1220 C CA . GLY A 1 156 ? 3.487 -4.028 -24.597 1.00 85.31 156 GLY A CA 1
ATOM 1221 C C . GLY A 1 156 ? 3.523 -4.398 -23.111 1.00 85.31 156 GLY A C 1
ATOM 1222 O O . GLY A 1 156 ? 4.460 -5.072 -22.685 1.00 85.31 156 GLY A O 1
ATOM 1223 N N . LEU A 1 157 ? 2.494 -4.038 -22.335 1.00 88.25 157 LEU A N 1
ATOM 1224 C CA . LEU A 1 157 ? 2.335 -4.509 -20.961 1.00 88.25 157 LEU A CA 1
ATOM 1225 C C . LEU A 1 157 ? 1.473 -5.766 -20.907 1.00 88.25 157 LEU A C 1
ATOM 1227 O O . LEU A 1 157 ? 0.553 -5.961 -21.701 1.00 88.25 157 LEU A O 1
ATOM 1231 N N . SER A 1 158 ? 1.772 -6.619 -19.940 1.00 91.44 158 SER A N 1
ATOM 1232 C CA . SER A 1 158 ? 1.016 -7.828 -19.639 1.00 91.44 158 SER A CA 1
ATOM 1233 C C . SER A 1 158 ? 0.612 -7.845 -18.171 1.00 91.44 158 SER A C 1
ATOM 1235 O O . SER A 1 158 ? 1.237 -7.207 -17.322 1.00 91.44 158 SER A O 1
ATOM 1237 N N . GLU A 1 159 ? -0.465 -8.561 -17.885 1.00 92.38 159 GLU A N 1
ATOM 1238 C CA . GLU A 1 159 ? -0.987 -8.781 -16.548 1.00 92.38 159 GLU A CA 1
ATOM 1239 C C . GLU A 1 159 ? -0.763 -10.241 -16.146 1.00 92.38 159 GLU A C 1
ATOM 1241 O O . GLU A 1 159 ? -1.025 -11.173 -16.913 1.00 92.38 159 GLU A O 1
ATOM 1246 N N . GLY A 1 160 ? -0.269 -10.427 -14.925 1.00 91.50 160 GLY A N 1
ATOM 1247 C CA . GLY A 1 160 ? -0.140 -11.736 -14.301 1.00 91.50 160 GLY A CA 1
ATOM 1248 C C . GLY A 1 160 ? -1.417 -12.171 -13.596 1.00 91.50 160 GLY A C 1
ATOM 1249 O O . GLY A 1 160 ? -2.385 -11.415 -13.465 1.00 91.50 160 GLY A O 1
ATOM 1250 N N . GLU A 1 161 ? -1.384 -13.396 -13.083 1.00 91.81 161 GLU A N 1
ATOM 1251 C CA . GLU A 1 161 ? -2.441 -13.921 -12.225 1.00 91.81 161 GLU A CA 1
ATOM 1252 C C . GLU A 1 161 ? -2.574 -13.095 -10.940 1.00 91.81 161 GLU A C 1
ATOM 1254 O O . GLU A 1 161 ? -1.586 -12.610 -10.377 1.00 91.81 161 GLU A O 1
ATOM 1259 N N . ILE A 1 162 ? -3.811 -12.950 -10.463 1.00 90.81 162 ILE A N 1
ATOM 1260 C CA . ILE A 1 162 ? -4.063 -12.431 -9.122 1.00 90.81 162 ILE A CA 1
ATOM 1261 C C . ILE A 1 162 ? -3.680 -13.527 -8.133 1.00 90.81 162 ILE A C 1
ATOM 1263 O O . ILE A 1 162 ? -4.375 -14.530 -7.994 1.00 90.81 162 ILE A O 1
ATOM 1267 N N . VAL A 1 163 ? -2.582 -13.319 -7.418 1.00 89.38 163 VAL A N 1
ATOM 1268 C CA . VAL A 1 163 ? -2.066 -14.278 -6.443 1.00 89.38 163 VAL A CA 1
ATOM 1269 C C . VAL A 1 163 ? -2.378 -13.828 -5.023 1.00 89.38 163 VAL A C 1
ATOM 1271 O O . VAL A 1 163 ? -2.297 -12.642 -4.696 1.00 89.38 163 VAL A O 1
ATOM 1274 N N . SER A 1 164 ? -2.691 -14.779 -4.140 1.00 88.88 164 SER A N 1
ATOM 1275 C CA . SER A 1 164 ? -2.648 -14.505 -2.703 1.00 88.88 164 SER A CA 1
ATOM 1276 C C . SER A 1 164 ? -1.191 -14.442 -2.257 1.00 88.88 164 SER A C 1
ATOM 1278 O O . SER A 1 164 ? -0.425 -15.388 -2.449 1.00 88.88 164 SER A O 1
ATOM 1280 N N . LEU A 1 165 ? -0.807 -13.317 -1.662 1.00 82.50 165 LEU A N 1
ATOM 1281 C CA . LEU A 1 165 ? 0.547 -13.107 -1.163 1.00 82.50 165 LEU A CA 1
ATOM 1282 C C . LEU A 1 165 ? 0.715 -13.560 0.290 1.00 82.50 165 LEU A C 1
ATOM 1284 O O . LEU A 1 165 ? 1.844 -13.615 0.755 1.00 82.50 165 LEU A O 1
ATOM 1288 N N . ASN A 1 166 ? -0.354 -13.969 0.980 1.00 75.06 166 ASN A N 1
ATOM 1289 C CA . ASN A 1 166 ? -0.298 -14.424 2.377 1.00 75.06 166 ASN A CA 1
ATOM 1290 C C . ASN A 1 166 ? 0.706 -15.563 2.611 1.00 75.06 166 ASN A C 1
ATOM 1292 O O . ASN A 1 166 ? 1.316 -15.624 3.667 1.00 75.06 166 ASN A O 1
ATOM 1296 N N . ASN A 1 167 ? 0.895 -16.442 1.622 1.00 56.75 167 ASN A N 1
ATOM 1297 C CA . ASN A 1 167 ? 1.799 -17.593 1.727 1.00 56.75 167 ASN A CA 1
ATOM 1298 C C . ASN A 1 167 ? 3.221 -17.309 1.204 1.00 56.75 167 ASN A C 1
ATOM 1300 O O . ASN A 1 167 ? 4.093 -18.166 1.315 1.00 56.75 167 ASN A O 1
ATOM 1304 N N . ARG A 1 168 ? 3.443 -16.155 0.559 1.00 54.84 168 ARG A N 1
ATOM 1305 C CA . ARG A 1 168 ? 4.733 -15.760 -0.049 1.00 54.84 168 ARG A CA 1
ATOM 1306 C C . ARG A 1 168 ? 5.369 -14.556 0.636 1.00 54.84 168 ARG A C 1
ATOM 1308 O O . ARG A 1 168 ? 6.579 -14.371 0.565 1.00 54.84 168 ARG A O 1
ATOM 1315 N N . LEU A 1 169 ? 4.560 -13.755 1.316 1.00 53.56 169 LEU A N 1
ATOM 1316 C CA . LEU A 1 169 ? 5.021 -12.834 2.332 1.00 53.56 169 LEU A CA 1
ATOM 1317 C C . LEU A 1 169 ? 5.502 -13.680 3.498 1.00 53.56 169 LEU A C 1
ATOM 1319 O O . LEU A 1 169 ? 4.710 -14.227 4.258 1.00 53.56 169 LEU A O 1
ATOM 1323 N N . VAL A 1 170 ? 6.819 -13.813 3.607 1.00 47.25 170 VAL A N 1
ATOM 1324 C CA . VAL A 1 170 ? 7.413 -14.290 4.845 1.00 47.25 170 VAL A CA 1
ATOM 1325 C C . VAL A 1 170 ? 7.149 -13.194 5.863 1.00 47.25 170 VAL A C 1
ATOM 1327 O O . VAL A 1 170 ? 7.794 -12.145 5.842 1.00 47.25 170 VAL A O 1
ATOM 1330 N N . GLU A 1 171 ? 6.158 -13.420 6.721 1.00 43.00 171 GLU A N 1
ATOM 1331 C CA . GLU A 1 171 ? 6.043 -12.682 7.966 1.00 43.00 171 GLU A CA 1
ATOM 1332 C C . GLU A 1 171 ? 7.422 -12.684 8.621 1.00 43.00 171 GLU A C 1
ATOM 1334 O O . GLU A 1 171 ? 8.032 -13.739 8.815 1.00 43.00 171 GLU A O 1
ATOM 1339 N N . SER A 1 172 ? 7.952 -11.492 8.901 1.00 42.34 172 SER A N 1
ATOM 1340 C CA . SER A 1 172 ? 9.227 -11.371 9.599 1.00 42.34 172 SER A CA 1
ATOM 1341 C C . SER A 1 172 ? 9.153 -12.264 10.849 1.00 42.34 172 SER A C 1
ATOM 1343 O O . SER A 1 172 ? 8.188 -12.126 11.607 1.00 42.34 172 SER A O 1
ATOM 1345 N N . PRO A 1 173 ? 10.112 -13.188 11.050 1.00 36.16 173 PRO A N 1
ATOM 1346 C CA . PRO A 1 173 ? 9.989 -14.311 11.984 1.00 36.16 173 PRO A CA 1
ATOM 1347 C C . PRO A 1 173 ? 9.531 -13.810 13.339 1.00 36.16 173 PRO A C 1
ATOM 1349 O O . PRO A 1 173 ? 10.240 -12.952 13.857 1.00 36.16 173 PRO A O 1
ATOM 1352 N N . VAL A 1 174 ? 8.371 -14.296 13.830 1.00 43.91 174 VAL A N 1
ATOM 1353 C CA . VAL A 1 174 ? 7.620 -13.848 15.032 1.00 43.91 174 VAL A CA 1
ATOM 1354 C C . VAL A 1 174 ? 8.286 -12.643 15.675 1.00 43.91 174 VAL A C 1
ATOM 1356 O O . VAL A 1 174 ? 8.900 -12.694 16.741 1.00 43.91 174 VAL A O 1
ATOM 1359 N N . SER A 1 175 ? 8.267 -11.550 14.922 1.00 46.56 175 SER A N 1
ATOM 1360 C CA . SER A 1 175 ? 8.839 -10.315 15.390 1.00 46.56 175 SER A CA 1
ATOM 1361 C C . SER A 1 175 ? 7.831 -9.819 16.405 1.00 46.56 175 SER A C 1
ATOM 1363 O O . SER A 1 175 ? 6.626 -9.910 16.174 1.00 46.56 175 SER A O 1
ATOM 1365 N N . SER A 1 176 ? 8.296 -9.216 17.490 1.00 47.97 176 SER A N 1
ATOM 1366 C CA . SER A 1 176 ? 7.471 -8.436 18.421 1.00 47.97 176 SER A CA 1
ATOM 1367 C C . SER A 1 176 ? 6.598 -7.345 17.763 1.00 47.97 176 SER A C 1
ATOM 1369 O O . SER A 1 176 ? 5.906 -6.609 18.459 1.00 47.97 176 SER A O 1
ATOM 1371 N N . LYS A 1 177 ? 6.657 -7.224 16.432 1.00 50.06 177 LYS A N 1
ATOM 1372 C CA . LYS A 1 177 ? 5.879 -6.358 15.557 1.00 50.06 177 LYS A CA 1
ATOM 1373 C C . LYS A 1 177 ? 4.586 -6.997 15.040 1.00 50.06 177 LYS A C 1
ATOM 1375 O O . LYS A 1 177 ? 3.711 -6.250 14.631 1.00 50.06 177 LYS A O 1
ATOM 1380 N N . ILE A 1 178 ? 4.434 -8.323 15.023 1.00 56.25 178 ILE A N 1
ATOM 1381 C CA . ILE A 1 178 ? 3.173 -8.945 14.585 1.00 56.25 178 ILE A CA 1
ATOM 1382 C C . ILE A 1 178 ? 2.251 -9.001 15.788 1.00 56.25 178 ILE A C 1
ATOM 1384 O O . ILE A 1 178 ? 2.546 -9.683 16.771 1.00 56.25 178 ILE A O 1
ATOM 1388 N N . VAL A 1 179 ? 1.157 -8.246 15.729 1.00 63.12 179 VAL A N 1
ATOM 1389 C CA . VAL A 1 179 ? 0.256 -8.135 16.869 1.00 63.12 179 VAL A CA 1
ATOM 1390 C C . VAL A 1 179 ? -0.933 -9.073 16.676 1.00 63.12 179 VAL A C 1
ATOM 1392 O O . VAL A 1 179 ? -1.555 -9.037 15.611 1.00 63.12 179 VAL A O 1
ATOM 1395 N N . PRO A 1 180 ? -1.254 -9.937 17.661 1.00 61.25 180 PRO A N 1
ATOM 1396 C CA . PRO A 1 180 ? -2.329 -10.905 17.515 1.00 61.25 180 PRO A CA 1
ATOM 1397 C C . PRO A 1 180 ? -3.662 -10.228 17.200 1.00 61.25 180 PRO A C 1
ATOM 1399 O O . PRO A 1 180 ? -3.984 -9.144 17.688 1.00 61.25 180 PRO A O 1
ATOM 1402 N N . GLU A 1 181 ? -4.460 -10.906 16.382 1.00 64.06 181 GLU A N 1
ATOM 1403 C CA . GLU A 1 181 ? -5.788 -10.439 16.021 1.00 64.06 181 GLU A CA 1
ATOM 1404 C C . GLU A 1 181 ? -6.711 -10.441 17.252 1.00 64.06 181 GLU A C 1
ATOM 1406 O O . GLU A 1 181 ? -7.082 -11.491 17.784 1.00 64.06 181 GLU A O 1
ATOM 1411 N N . PHE A 1 182 ? -7.132 -9.254 17.689 1.00 65.25 182 PHE A N 1
ATOM 1412 C CA . PHE A 1 182 ? -8.057 -9.109 18.810 1.00 65.25 182 PHE A CA 1
ATOM 1413 C C . PHE A 1 182 ? -9.500 -9.277 18.341 1.00 65.25 182 PHE A C 1
ATOM 1415 O O . PHE A 1 182 ? -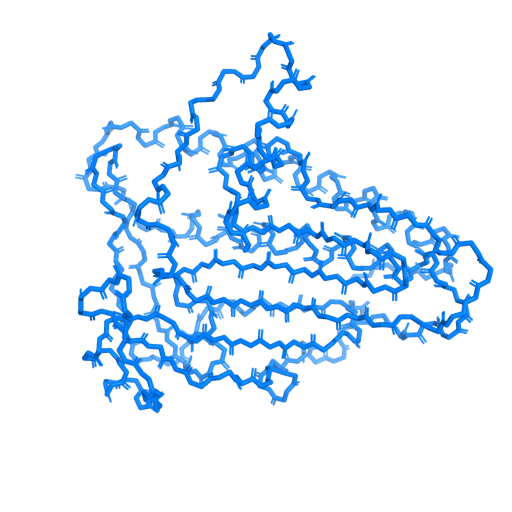10.134 -8.323 17.874 1.00 65.25 182 PHE A O 1
ATOM 1422 N N . LYS A 1 183 ? -10.048 -10.484 18.501 1.00 65.75 183 LYS A N 1
ATOM 1423 C CA . LYS A 1 183 ? -11.479 -10.746 18.295 1.00 65.75 183 LYS A CA 1
ATOM 1424 C C . LYS A 1 183 ? -12.294 -9.909 19.292 1.00 65.75 183 LYS A C 1
ATOM 1426 O O . LYS A 1 183 ? -12.342 -10.226 20.472 1.00 65.75 183 LYS A O 1
ATOM 1431 N N . GLY A 1 184 ? -12.905 -8.823 18.817 1.00 71.12 184 GLY A N 1
ATOM 1432 C CA . GLY A 1 184 ? -13.775 -7.939 19.610 1.00 71.12 184 GLY A CA 1
ATOM 1433 C C . GLY A 1 184 ? -13.286 -6.494 19.735 1.00 71.12 184 GLY A C 1
ATOM 1434 O O . GLY A 1 184 ? -14.113 -5.592 19.836 1.00 71.12 184 GLY A O 1
ATOM 1435 N N . ASN A 1 185 ? -11.979 -6.230 19.620 1.00 84.38 185 ASN A N 1
ATOM 1436 C CA . ASN A 1 185 ? -11.453 -4.861 19.620 1.00 84.38 185 ASN A CA 1
ATOM 1437 C C . ASN A 1 185 ? -11.329 -4.328 18.187 1.00 84.38 185 ASN A C 1
ATOM 1439 O O . ASN A 1 185 ? -10.248 -4.226 17.604 1.00 84.38 185 ASN A O 1
ATOM 1443 N N . VAL A 1 186 ? -12.478 -4.036 17.580 1.00 84.81 186 VAL A N 1
ATOM 1444 C CA . VAL A 1 186 ? -12.560 -3.535 16.200 1.00 84.81 186 VAL A CA 1
ATOM 1445 C C . VAL A 1 186 ? -11.742 -2.254 16.018 1.00 84.81 186 VAL A C 1
ATOM 1447 O O . VAL A 1 186 ? -11.044 -2.122 15.017 1.00 84.81 186 VAL A O 1
ATOM 1450 N N . ALA A 1 187 ? -11.773 -1.342 16.994 1.00 87.62 187 ALA A N 1
ATOM 1451 C CA . ALA A 1 187 ? -11.032 -0.083 16.943 1.00 87.62 187 ALA A CA 1
ATOM 1452 C C . ALA A 1 187 ? -9.515 -0.304 16.837 1.00 87.62 187 ALA A C 1
ATOM 1454 O O . ALA A 1 187 ? -8.853 0.344 16.024 1.00 87.62 187 ALA A O 1
ATOM 1455 N N . ALA A 1 188 ? -8.967 -1.250 17.606 1.00 87.81 188 ALA A N 1
ATOM 1456 C CA . ALA A 1 188 ? -7.553 -1.605 17.530 1.00 87.81 188 ALA A CA 1
ATOM 1457 C C . ALA A 1 188 ? -7.189 -2.207 16.167 1.00 87.81 188 ALA A C 1
ATOM 1459 O O . ALA A 1 188 ? -6.195 -1.808 15.567 1.00 87.81 188 ALA A O 1
ATOM 1460 N N . ASN A 1 189 ? -8.013 -3.110 15.627 1.00 86.38 189 ASN A N 1
ATOM 1461 C CA . ASN A 1 189 ? -7.747 -3.697 14.311 1.00 86.38 189 ASN A CA 1
ATOM 1462 C C . ASN A 1 189 ? -7.843 -2.667 13.172 1.00 86.38 189 ASN A C 1
ATOM 1464 O O . ASN A 1 189 ? -7.027 -2.674 12.255 1.00 86.38 189 ASN A O 1
ATOM 1468 N N . VAL A 1 190 ? -8.809 -1.747 13.241 1.00 89.00 190 VAL A N 1
ATOM 1469 C CA . VAL A 1 190 ? -8.904 -0.616 12.307 1.00 89.00 190 VAL A CA 1
ATOM 1470 C C . VAL A 1 190 ? -7.649 0.257 12.385 1.00 89.00 190 VAL A C 1
ATOM 1472 O O . VAL A 1 190 ? -7.113 0.644 11.352 1.00 89.00 190 VAL A O 1
ATOM 1475 N N . THR A 1 191 ? -7.144 0.493 13.596 1.00 90.56 191 THR A N 1
ATOM 1476 C CA . THR A 1 191 ? -5.906 1.250 13.829 1.00 90.56 191 THR A CA 1
ATOM 1477 C C . THR A 1 191 ? -4.680 0.517 13.254 1.00 90.56 191 THR A C 1
ATOM 1479 O O . THR A 1 191 ? -3.801 1.163 12.694 1.00 90.56 191 THR A O 1
ATOM 1482 N N . LEU A 1 192 ? -4.630 -0.824 13.296 1.00 89.19 192 LEU A N 1
ATOM 1483 C CA . LEU A 1 192 ? -3.585 -1.605 12.608 1.00 89.19 192 LEU A CA 1
ATOM 1484 C C . LEU A 1 192 ? -3.661 -1.483 11.086 1.00 89.19 192 LEU A C 1
ATOM 1486 O O . LEU A 1 192 ? -2.627 -1.338 10.446 1.00 89.19 192 LEU A O 1
ATOM 1490 N N . MET A 1 193 ? -4.862 -1.510 10.504 1.00 90.44 193 MET A N 1
ATOM 1491 C CA . MET A 1 193 ? -5.019 -1.300 9.060 1.00 90.44 193 MET A CA 1
ATOM 1492 C C . MET A 1 193 ? -4.562 0.102 8.645 1.00 90.44 193 MET A C 1
ATOM 1494 O O . MET A 1 193 ? -3.895 0.259 7.627 1.00 90.44 193 MET A O 1
ATOM 1498 N N . GLU A 1 194 ? -4.882 1.124 9.438 1.00 92.06 194 GLU A N 1
ATOM 1499 C CA . GLU A 1 194 ? -4.380 2.485 9.228 1.00 92.06 194 GLU A CA 1
ATOM 1500 C C . GLU A 1 194 ? -2.842 2.539 9.315 1.00 92.06 194 GLU A C 1
ATOM 1502 O O . GLU A 1 194 ? -2.191 3.163 8.477 1.00 92.06 194 GLU A O 1
ATOM 1507 N N . LEU A 1 195 ? -2.243 1.808 10.259 1.00 90.94 195 LEU A N 1
ATOM 1508 C CA . LEU A 1 195 ? -0.791 1.687 10.378 1.00 90.94 195 LEU A CA 1
ATOM 1509 C C . LEU A 1 195 ? -0.158 0.978 9.169 1.00 90.94 195 LEU A C 1
ATOM 1511 O O . LEU A 1 195 ? 0.878 1.421 8.676 1.00 90.94 195 LEU A O 1
ATOM 1515 N N . ASP A 1 196 ? -0.789 -0.074 8.645 1.00 90.69 196 ASP A N 1
ATOM 1516 C CA . ASP A 1 196 ? -0.338 -0.777 7.437 1.00 90.69 196 ASP A CA 1
ATOM 1517 C C . ASP A 1 196 ? -0.330 0.144 6.205 1.00 90.69 196 ASP A C 1
ATOM 1519 O O . ASP A 1 196 ? 0.579 0.060 5.376 1.00 90.69 196 ASP A O 1
ATOM 1523 N N . VAL A 1 197 ? -1.282 1.083 6.109 1.00 92.00 197 VAL A N 1
ATOM 1524 C CA . VAL A 1 197 ? -1.277 2.128 5.071 1.00 92.00 197 VAL A CA 1
ATOM 1525 C C . VAL A 1 197 ? -0.037 3.013 5.210 1.00 92.00 197 VAL A C 1
ATOM 1527 O O . VAL A 1 197 ? 0.675 3.220 4.228 1.00 92.00 197 VAL A O 1
ATOM 1530 N N . ILE A 1 198 ? 0.257 3.504 6.418 1.00 90.19 198 ILE A N 1
ATOM 1531 C CA . ILE A 1 198 ? 1.424 4.365 6.681 1.00 90.19 198 ILE A CA 1
ATOM 1532 C C . ILE A 1 198 ? 2.726 3.630 6.349 1.00 90.19 198 ILE A C 1
ATOM 1534 O O . ILE A 1 198 ? 3.598 4.183 5.677 1.00 90.19 198 ILE A O 1
ATOM 1538 N N . ARG A 1 199 ? 2.844 2.357 6.737 1.00 88.56 199 ARG A N 1
ATOM 1539 C CA . ARG A 1 199 ? 4.024 1.540 6.420 1.00 88.56 199 ARG A CA 1
ATOM 1540 C C . ARG A 1 199 ? 4.164 1.284 4.926 1.00 88.56 199 ARG A C 1
ATOM 1542 O O . ARG A 1 199 ? 5.289 1.248 4.432 1.00 88.56 199 ARG A O 1
ATOM 1549 N N . ALA A 1 200 ? 3.056 1.145 4.195 1.00 89.44 200 ALA A N 1
ATOM 1550 C CA . ALA A 1 200 ? 3.101 1.060 2.740 1.00 89.44 200 ALA A CA 1
ATOM 1551 C C . ALA A 1 200 ? 3.674 2.349 2.139 1.00 89.44 200 ALA A C 1
ATOM 1553 O O . ALA A 1 200 ? 4.539 2.281 1.271 1.00 89.44 200 ALA A O 1
ATOM 1554 N N . PHE A 1 201 ? 3.283 3.526 2.637 1.00 89.25 201 PHE A N 1
ATOM 1555 C CA . PHE A 1 201 ? 3.898 4.783 2.198 1.00 89.25 201 PHE A CA 1
ATOM 1556 C C . PHE A 1 201 ? 5.382 4.860 2.520 1.00 89.25 201 PHE A C 1
ATOM 1558 O O . PHE A 1 201 ? 6.169 5.168 1.632 1.00 89.25 201 PHE A O 1
ATOM 1565 N N . GLN A 1 202 ? 5.781 4.554 3.754 1.00 87.88 202 GLN A N 1
ATOM 1566 C CA . GLN A 1 202 ? 7.193 4.564 4.142 1.00 87.88 202 GLN A CA 1
ATOM 1567 C C . GLN A 1 202 ? 8.018 3.593 3.295 1.00 87.88 202 GLN A C 1
ATOM 1569 O O . GLN A 1 202 ? 9.130 3.923 2.897 1.00 87.88 202 GLN A O 1
ATOM 1574 N N . TYR A 1 203 ? 7.468 2.419 2.969 1.00 87.69 203 TYR A N 1
ATOM 1575 C CA . TYR A 1 203 ? 8.100 1.476 2.051 1.00 87.69 203 TYR A CA 1
ATOM 1576 C C . TYR A 1 203 ? 8.341 2.110 0.676 1.00 87.69 203 TYR A C 1
ATOM 1578 O O . TYR A 1 203 ? 9.444 2.029 0.138 1.00 87.69 203 TYR A O 1
ATOM 1586 N N . LEU A 1 204 ? 7.320 2.762 0.117 1.00 86.81 204 LEU A N 1
ATOM 1587 C CA . LEU A 1 204 ? 7.401 3.399 -1.194 1.00 86.81 204 LEU A CA 1
ATOM 1588 C C . LEU A 1 204 ? 8.359 4.598 -1.202 1.00 86.81 204 LEU A C 1
ATOM 1590 O O . LEU A 1 204 ? 9.124 4.758 -2.149 1.00 86.81 204 LEU A O 1
ATOM 1594 N N . LEU A 1 205 ? 8.359 5.412 -0.143 1.00 84.69 205 LEU A N 1
ATOM 1595 C CA . LEU A 1 205 ? 9.309 6.514 0.031 1.00 84.69 205 LEU A CA 1
ATOM 1596 C C . LEU A 1 205 ? 10.740 5.983 0.146 1.00 84.69 205 LEU A C 1
ATOM 1598 O O . LEU A 1 205 ? 11.634 6.478 -0.534 1.00 84.69 205 LEU A O 1
ATOM 1602 N N . ALA A 1 206 ? 10.958 4.928 0.932 1.00 84.00 206 ALA A N 1
ATOM 1603 C CA . ALA A 1 206 ? 12.258 4.275 1.043 1.00 84.00 206 ALA A CA 1
ATOM 1604 C C . ALA A 1 206 ? 12.714 3.639 -0.280 1.00 84.00 206 ALA A C 1
ATOM 1606 O O . ALA A 1 206 ? 13.910 3.551 -0.539 1.00 84.00 206 ALA A O 1
ATOM 1607 N N . ASP A 1 207 ? 11.797 3.170 -1.125 1.00 81.62 207 ASP A N 1
ATOM 1608 C CA . ASP A 1 207 ? 12.129 2.697 -2.471 1.00 81.62 207 ASP A CA 1
ATOM 1609 C C . ASP A 1 207 ? 12.564 3.845 -3.397 1.00 81.62 207 ASP A C 1
ATOM 1611 O O . ASP A 1 207 ? 13.575 3.717 -4.083 1.00 81.62 207 ASP A O 1
ATOM 1615 N N . VAL A 1 208 ? 11.886 4.999 -3.338 1.00 79.75 208 VAL A N 1
ATOM 1616 C CA . VAL A 1 208 ? 12.306 6.226 -4.044 1.00 79.75 208 VAL A CA 1
ATOM 1617 C C . VAL A 1 208 ? 13.682 6.695 -3.564 1.00 79.75 208 VAL A C 1
ATOM 1619 O O . VAL A 1 208 ? 14.543 6.987 -4.386 1.00 79.75 208 VAL A O 1
ATOM 1622 N N . LEU A 1 209 ? 13.920 6.724 -2.250 1.00 78.81 209 LEU A N 1
ATOM 1623 C CA . LEU A 1 209 ? 15.196 7.151 -1.662 1.00 78.81 209 LEU A CA 1
ATOM 1624 C C . LEU A 1 209 ? 16.364 6.212 -1.998 1.00 78.81 209 LEU A C 1
ATOM 1626 O O . LEU A 1 209 ? 17.514 6.639 -1.979 1.00 78.81 209 LEU A O 1
ATOM 1630 N N . ARG A 1 210 ? 16.081 4.937 -2.294 1.00 76.12 210 ARG A N 1
ATOM 1631 C CA . ARG A 1 210 ? 17.079 3.956 -2.748 1.00 76.12 210 ARG A CA 1
ATOM 1632 C C . ARG A 1 210 ? 17.354 4.022 -4.248 1.00 76.12 210 ARG A C 1
ATOM 1634 O O . ARG A 1 210 ? 18.266 3.334 -4.709 1.00 76.12 210 ARG A O 1
ATOM 1641 N N . ALA A 1 211 ? 16.582 4.796 -5.009 1.00 72.94 211 ALA A N 1
ATOM 1642 C CA . ALA A 1 211 ? 16.852 4.990 -6.423 1.00 72.94 211 ALA A CA 1
ATOM 1643 C C . ALA A 1 211 ? 18.244 5.615 -6.614 1.00 72.94 211 ALA A C 1
ATOM 1645 O O . ALA A 1 211 ? 18.672 6.478 -5.849 1.00 72.94 211 ALA A O 1
ATOM 1646 N N . GLY A 1 212 ? 18.965 5.153 -7.635 1.00 61.41 212 GLY A N 1
ATOM 1647 C CA . GLY A 1 212 ? 20.253 5.716 -8.019 1.00 61.41 212 GLY A CA 1
ATOM 1648 C C . GLY A 1 212 ? 20.132 7.183 -8.432 1.00 61.41 212 GLY A C 1
ATOM 1649 O O . GLY A 1 212 ? 19.049 7.658 -8.784 1.00 61.41 212 GLY A O 1
ATOM 1650 N N . THR A 1 213 ? 21.263 7.891 -8.401 1.00 53.44 213 THR A N 1
ATOM 1651 C CA . THR A 1 213 ? 21.363 9.319 -8.721 1.00 53.44 213 THR A CA 1
ATOM 1652 C C . THR A 1 213 ? 20.675 9.626 -10.062 1.00 53.44 213 THR A C 1
ATOM 1654 O O . THR A 1 213 ? 20.922 8.908 -11.037 1.00 53.44 213 THR A O 1
ATOM 1657 N N . PRO A 1 214 ? 19.806 10.652 -10.134 1.00 54.38 214 PRO A N 1
ATOM 1658 C CA . PRO A 1 214 ? 19.067 10.976 -11.351 1.00 54.38 214 PRO A CA 1
ATOM 1659 C C . PRO A 1 214 ? 20.009 11.263 -12.522 1.00 54.38 214 PRO A C 1
ATOM 1661 O O . PRO A 1 214 ? 21.079 11.847 -12.344 1.00 54.38 214 PRO A O 1
ATOM 1664 N N . ARG A 1 215 ? 19.595 10.874 -13.737 1.00 48.91 215 ARG A N 1
ATOM 1665 C CA . ARG A 1 215 ? 20.364 11.097 -14.978 1.00 48.91 215 ARG A CA 1
ATOM 1666 C C . ARG A 1 215 ? 20.576 12.582 -15.313 1.00 48.91 215 ARG A C 1
ATOM 1668 O O . ARG A 1 215 ? 21.412 12.885 -16.156 1.00 48.91 215 ARG A O 1
ATOM 1675 N N . LEU A 1 216 ? 19.867 13.499 -14.650 1.00 44.09 216 LEU A N 1
ATOM 1676 C CA . LEU A 1 216 ? 19.960 14.944 -14.856 1.00 44.09 216 LEU A CA 1
ATOM 1677 C C . LEU A 1 216 ? 19.996 15.676 -13.502 1.00 44.09 216 LEU A C 1
ATOM 1679 O O . LEU A 1 216 ? 19.166 15.439 -12.625 1.00 44.09 216 LEU A O 1
ATOM 1683 N N . LEU A 1 217 ? 20.976 16.571 -13.337 1.00 44.94 217 LEU A N 1
ATOM 1684 C CA . LEU A 1 217 ? 21.294 17.301 -12.096 1.00 44.94 217 LEU A CA 1
ATOM 1685 C C . LEU A 1 217 ? 20.270 18.381 -11.687 1.00 44.94 217 LEU A C 1
ATOM 1687 O O . LEU A 1 217 ? 20.459 19.057 -10.680 1.00 44.94 217 LEU A O 1
ATOM 1691 N N . THR A 1 218 ? 19.165 18.537 -12.405 1.00 46.22 218 THR A N 1
ATOM 1692 C CA . THR A 1 218 ? 18.125 19.544 -12.141 1.00 46.22 218 THR A CA 1
ATOM 1693 C C . THR A 1 218 ? 16.799 18.975 -12.663 1.00 46.22 218 THR A C 1
ATOM 1695 O O . THR A 1 218 ? 16.743 18.706 -13.861 1.00 46.22 218 THR A O 1
ATOM 1698 N N . PRO A 1 219 ? 15.754 18.681 -11.845 1.00 49.19 219 PRO A N 1
ATOM 1699 C CA . PRO A 1 219 ? 15.332 19.231 -10.547 1.00 49.19 219 PRO A CA 1
ATOM 1700 C C . PRO A 1 219 ? 15.222 18.159 -9.428 1.00 49.19 219 PRO A C 1
ATOM 1702 O O . PRO A 1 219 ? 14.234 18.069 -8.691 1.00 49.19 219 PRO A O 1
ATOM 1705 N N . ALA A 1 220 ? 16.248 17.317 -9.287 1.00 50.84 220 ALA A N 1
ATOM 1706 C CA . ALA A 1 220 ? 16.316 16.262 -8.269 1.00 50.84 220 ALA A CA 1
ATOM 1707 C C . ALA A 1 220 ? 16.122 16.767 -6.822 1.00 50.84 220 ALA A C 1
ATOM 1709 O O . ALA A 1 220 ? 15.575 16.060 -5.975 1.00 50.84 220 ALA A O 1
ATOM 1710 N N . THR A 1 221 ? 16.526 18.005 -6.541 1.00 51.28 221 THR A N 1
ATOM 1711 C CA . THR A 1 221 ? 16.503 18.630 -5.212 1.00 51.28 221 THR A CA 1
ATOM 1712 C C . THR A 1 221 ? 15.093 18.835 -4.660 1.00 51.28 221 THR A C 1
ATOM 1714 O O . THR A 1 221 ? 14.854 18.516 -3.498 1.00 51.28 221 THR A O 1
ATOM 1717 N N . THR A 1 222 ? 14.133 19.292 -5.470 1.00 55.66 222 THR A N 1
ATOM 1718 C CA . THR A 1 222 ? 12.755 19.539 -4.999 1.00 55.66 222 THR A CA 1
ATOM 1719 C C . THR A 1 222 ? 12.015 18.233 -4.718 1.00 55.66 222 THR A C 1
ATOM 1721 O O . THR A 1 222 ? 11.319 18.115 -3.713 1.00 55.66 222 THR A O 1
ATOM 1724 N N . THR A 1 223 ? 12.210 17.212 -5.561 1.00 62.47 223 THR A N 1
ATOM 1725 C CA . THR A 1 223 ? 11.609 15.886 -5.337 1.00 62.47 223 THR A CA 1
ATOM 1726 C C . THR A 1 223 ? 12.187 15.237 -4.077 1.00 62.47 223 THR A C 1
ATOM 1728 O O . THR A 1 223 ? 11.425 14.740 -3.253 1.00 62.47 223 THR A O 1
ATOM 1731 N N . MET A 1 224 ? 13.507 15.302 -3.872 1.00 65.00 224 MET A N 1
ATOM 1732 C CA . MET A 1 224 ? 14.151 14.739 -2.679 1.00 65.00 224 MET A CA 1
ATOM 1733 C C . MET A 1 224 ? 13.787 15.488 -1.386 1.00 65.00 224 MET A C 1
ATOM 1735 O O . MET A 1 224 ? 13.562 14.837 -0.367 1.00 65.00 224 MET A O 1
ATOM 1739 N N . SER A 1 225 ? 13.646 16.819 -1.423 1.00 65.69 225 SER A N 1
ATOM 1740 C CA . SER A 1 225 ? 13.161 17.615 -0.282 1.00 65.69 225 SER A CA 1
ATOM 1741 C C . SER A 1 225 ? 11.730 17.227 0.109 1.00 65.69 225 SER A C 1
ATOM 1743 O O . SER A 1 225 ? 11.465 16.911 1.267 1.00 65.69 225 SER A O 1
ATOM 1745 N N . ASN A 1 226 ? 10.828 17.124 -0.873 1.00 70.12 226 ASN A N 1
ATOM 1746 C CA . ASN A 1 226 ? 9.439 16.714 -0.642 1.00 70.12 226 ASN A CA 1
ATOM 1747 C C . ASN A 1 226 ? 9.333 15.277 -0.110 1.00 70.12 226 ASN A C 1
ATOM 1749 O O . ASN A 1 226 ? 8.458 14.979 0.703 1.00 70.12 226 ASN A O 1
ATOM 1753 N N . VAL A 1 227 ? 10.214 14.375 -0.558 1.00 74.56 227 VAL A N 1
ATOM 1754 C CA . VAL A 1 227 ? 10.292 12.993 -0.058 1.00 74.56 227 VAL A CA 1
ATOM 1755 C C . VAL A 1 227 ? 10.788 12.962 1.389 1.00 74.56 227 VAL A C 1
ATOM 1757 O O . VAL A 1 227 ? 10.216 12.233 2.196 1.00 74.56 227 VAL A O 1
ATOM 1760 N N . ALA A 1 228 ? 11.793 13.766 1.746 1.00 75.44 228 ALA A N 1
ATOM 1761 C CA . ALA A 1 228 ? 12.291 13.860 3.118 1.00 75.44 228 ALA A CA 1
ATOM 1762 C C . ALA A 1 228 ? 11.230 14.423 4.084 1.00 75.44 228 ALA A C 1
ATOM 1764 O O . ALA A 1 228 ? 10.998 13.844 5.146 1.00 75.44 228 ALA A O 1
ATOM 1765 N N . GLU A 1 229 ? 10.528 15.489 3.694 1.00 79.56 229 GLU A N 1
ATOM 1766 C CA . GLU A 1 229 ? 9.407 16.043 4.469 1.00 79.56 229 GLU A CA 1
ATOM 1767 C C . GLU A 1 229 ? 8.267 15.026 4.619 1.00 79.56 229 GLU A C 1
ATOM 1769 O O . GLU A 1 229 ? 7.776 14.786 5.723 1.00 79.56 229 GLU A O 1
ATOM 1774 N N . SER A 1 230 ? 7.906 14.350 3.523 1.00 81.81 230 SER A N 1
ATOM 1775 C CA . SER A 1 230 ? 6.906 13.276 3.515 1.00 81.81 230 SER A CA 1
ATOM 1776 C C . SER A 1 230 ? 7.289 12.119 4.440 1.00 81.81 230 SER A C 1
ATOM 1778 O O . SER A 1 230 ? 6.429 11.556 5.116 1.00 81.81 230 SER A O 1
ATOM 1780 N N . GLN A 1 231 ? 8.578 11.772 4.497 1.00 84.44 231 GLN A N 1
ATOM 1781 C CA . GLN A 1 231 ? 9.099 10.725 5.371 1.00 84.44 231 GLN A CA 1
ATOM 1782 C C . GLN A 1 231 ? 9.000 11.125 6.848 1.00 84.44 231 GLN A C 1
ATOM 1784 O O . GLN A 1 231 ? 8.616 10.296 7.679 1.00 84.44 231 GLN A O 1
ATOM 1789 N N . ALA A 1 232 ? 9.310 12.379 7.184 1.00 85.50 232 ALA A N 1
ATOM 1790 C CA . ALA A 1 232 ? 9.159 12.896 8.541 1.00 85.50 232 ALA A CA 1
ATOM 1791 C C . ALA A 1 232 ? 7.681 12.910 8.972 1.00 85.50 232 ALA A C 1
ATOM 1793 O O . ALA A 1 232 ? 7.349 12.403 10.045 1.00 85.50 232 ALA A O 1
ATOM 1794 N N . GLU A 1 233 ? 6.784 13.396 8.106 1.00 86.62 233 GLU A N 1
ATOM 1795 C CA . GLU A 1 233 ? 5.335 13.410 8.351 1.00 86.62 233 GLU A CA 1
ATOM 1796 C C . GLU A 1 233 ? 4.784 11.989 8.553 1.00 86.62 233 GLU A C 1
ATOM 1798 O O . GLU A 1 233 ? 4.075 11.726 9.526 1.00 86.62 233 GLU A O 1
ATOM 1803 N N . ALA A 1 234 ? 5.166 11.044 7.687 1.00 87.00 234 ALA A N 1
ATOM 1804 C CA . ALA A 1 234 ? 4.765 9.645 7.808 1.00 87.00 234 ALA A CA 1
ATOM 1805 C C . ALA A 1 234 ? 5.264 9.008 9.113 1.00 87.00 234 ALA A C 1
ATOM 1807 O O . ALA A 1 234 ? 4.519 8.270 9.750 1.00 87.00 234 ALA A O 1
ATOM 1808 N N . SER A 1 235 ? 6.490 9.322 9.543 1.00 89.50 235 SER A N 1
ATOM 1809 C CA . SER A 1 235 ? 7.072 8.785 10.782 1.00 89.50 235 SER A CA 1
ATOM 1810 C C . SER A 1 235 ? 6.375 9.328 12.035 1.00 89.50 235 SER A C 1
ATOM 1812 O O . SER A 1 235 ? 6.090 8.573 12.964 1.00 89.50 235 SER A O 1
ATOM 1814 N N . MET A 1 236 ? 6.031 10.620 12.053 1.00 89.75 236 MET A N 1
ATOM 1815 C CA . MET A 1 236 ? 5.251 11.214 13.146 1.00 89.75 236 MET A CA 1
ATOM 1816 C C . MET A 1 236 ? 3.838 10.630 13.217 1.00 89.75 236 MET A C 1
ATOM 1818 O O . MET A 1 236 ? 3.346 10.314 14.302 1.00 89.75 236 MET A O 1
ATOM 1822 N N . HIS A 1 237 ? 3.196 10.442 12.062 1.00 90.38 237 HIS A N 1
ATOM 1823 C CA . HIS A 1 237 ? 1.877 9.824 11.997 1.00 90.38 237 HIS A CA 1
ATOM 1824 C C . HIS A 1 237 ? 1.928 8.357 12.455 1.00 90.38 237 HIS A C 1
ATOM 1826 O O . HIS A 1 237 ? 1.082 7.928 13.237 1.00 90.38 237 HIS A O 1
ATOM 1832 N N . GLU A 1 238 ? 2.959 7.608 12.055 1.00 91.06 238 GLU A N 1
ATOM 1833 C CA . GLU A 1 238 ? 3.190 6.239 12.523 1.00 91.06 238 GLU A CA 1
ATOM 1834 C C . GLU A 1 238 ? 3.252 6.172 14.055 1.00 91.06 238 GLU A C 1
ATOM 1836 O O . GLU A 1 238 ? 2.584 5.336 14.662 1.00 91.06 238 GLU A O 1
ATOM 1841 N N . LEU A 1 239 ? 4.009 7.076 14.690 1.00 91.25 239 LEU A N 1
ATOM 1842 C CA . LEU A 1 239 ? 4.135 7.143 16.147 1.00 91.25 239 LEU A CA 1
ATOM 1843 C C . LEU A 1 239 ? 2.778 7.392 16.826 1.00 91.25 239 LEU A C 1
ATOM 1845 O O . LEU A 1 239 ? 2.448 6.722 17.805 1.00 91.25 239 LEU A O 1
ATOM 1849 N N . ALA A 1 240 ? 1.976 8.317 16.293 1.00 92.31 240 ALA A N 1
ATOM 1850 C CA . ALA A 1 240 ? 0.655 8.634 16.831 1.00 92.31 240 ALA A CA 1
ATOM 1851 C C . ALA A 1 240 ? -0.318 7.445 16.725 1.00 92.31 240 ALA A C 1
ATOM 1853 O O . ALA A 1 240 ? -1.021 7.125 17.688 1.00 92.31 240 ALA A O 1
ATOM 1854 N N . ILE A 1 241 ? -0.332 6.754 15.581 1.00 92.19 241 ILE A N 1
ATOM 1855 C CA . ILE A 1 241 ? -1.175 5.570 15.359 1.00 92.19 241 ILE A CA 1
ATOM 1856 C C . ILE A 1 241 ? -0.719 4.395 16.224 1.00 92.19 241 ILE A C 1
ATOM 1858 O O . ILE A 1 241 ? -1.562 3.711 16.810 1.00 92.19 241 ILE A O 1
ATOM 1862 N N . ARG A 1 242 ? 0.596 4.194 16.379 1.00 90.94 242 ARG A N 1
ATOM 1863 C CA . ARG A 1 242 ? 1.146 3.221 17.330 1.00 90.94 242 ARG A CA 1
ATOM 1864 C C . ARG A 1 242 ? 0.664 3.532 18.740 1.00 90.94 242 ARG A C 1
ATOM 1866 O O . ARG A 1 242 ? 0.025 2.678 19.334 1.00 90.94 242 ARG A O 1
ATOM 1873 N N . TYR A 1 243 ? 0.856 4.753 19.237 1.00 92.12 243 TYR A N 1
ATOM 1874 C CA . TYR A 1 243 ? 0.403 5.136 20.577 1.00 92.12 243 TYR A CA 1
ATOM 1875 C C . TYR A 1 243 ? -1.100 4.891 20.780 1.00 92.12 243 TYR A C 1
ATOM 1877 O O . TYR A 1 243 ? -1.502 4.292 21.776 1.00 92.12 243 TYR A O 1
ATOM 1885 N N . LYS A 1 244 ? -1.938 5.273 19.808 1.00 93.06 244 LYS A N 1
ATOM 1886 C CA . LYS A 1 244 ? -3.383 4.988 19.823 1.00 93.06 244 LYS A CA 1
ATOM 1887 C C . LYS A 1 244 ? -3.670 3.489 19.927 1.00 93.06 244 LYS A C 1
ATOM 1889 O O . LYS A 1 244 ? -4.543 3.084 20.690 1.00 93.06 244 LYS A O 1
ATOM 1894 N N . TYR A 1 245 ? -2.940 2.665 19.181 1.00 90.44 245 TYR A N 1
ATOM 1895 C CA . TYR A 1 245 ? -3.061 1.215 19.263 1.00 90.44 245 TYR A CA 1
ATOM 1896 C C . TYR A 1 245 ? -2.684 0.679 20.652 1.00 90.44 245 TYR A C 1
ATOM 1898 O O . TYR A 1 245 ? -3.408 -0.152 21.207 1.00 90.44 245 TYR A O 1
ATOM 1906 N N . GLU A 1 246 ? -1.591 1.176 21.234 1.00 90.44 246 GLU A N 1
ATOM 1907 C CA . GLU A 1 246 ? -1.157 0.781 22.577 1.00 90.44 246 GLU A CA 1
ATOM 1908 C C . GLU A 1 246 ? -2.206 1.155 23.632 1.00 90.44 246 GLU A C 1
ATOM 1910 O O . GLU A 1 246 ? -2.516 0.344 24.499 1.00 90.44 246 GLU A O 1
ATOM 1915 N N . GLN A 1 247 ? -2.839 2.329 23.520 1.00 92.06 247 GLN A N 1
ATOM 1916 C CA . GLN A 1 247 ? -3.942 2.729 24.406 1.00 92.06 247 GLN A CA 1
ATOM 1917 C C . GLN A 1 247 ? -5.168 1.815 24.274 1.00 92.06 247 GLN A C 1
ATOM 1919 O O . GLN A 1 247 ? -5.818 1.495 25.265 1.00 92.06 247 GLN A O 1
ATOM 1924 N N . LEU A 1 248 ? -5.488 1.371 23.055 1.00 89.25 248 LEU A N 1
ATOM 1925 C CA . LEU A 1 248 ? -6.643 0.505 22.807 1.00 89.25 248 LEU A CA 1
ATOM 1926 C C . LEU A 1 248 ? -6.433 -0.936 23.284 1.00 89.25 248 LEU A C 1
ATOM 1928 O O . LEU A 1 248 ? -7.419 -1.638 23.497 1.00 89.25 248 LEU A O 1
ATOM 1932 N N . THR A 1 249 ? -5.187 -1.400 23.400 1.00 87.00 249 THR A N 1
ATOM 1933 C CA . THR A 1 249 ? -4.873 -2.824 23.625 1.00 87.00 249 THR A CA 1
ATOM 1934 C C . THR A 1 249 ? -4.059 -3.108 24.882 1.00 87.00 249 THR A C 1
ATOM 1936 O O . THR A 1 249 ? -4.038 -4.248 25.339 1.00 87.00 249 THR A O 1
ATOM 1939 N N . GLY A 1 250 ? -3.361 -2.112 25.428 1.00 86.62 250 GLY A N 1
ATOM 1940 C CA . GLY A 1 250 ? -2.349 -2.285 26.471 1.00 86.62 250 GLY A CA 1
ATOM 1941 C C . GLY A 1 250 ? -1.047 -2.940 25.986 1.00 86.62 250 GLY A C 1
ATOM 1942 O O . GLY A 1 250 ? -0.130 -3.124 26.786 1.00 86.62 250 GLY A O 1
ATOM 1943 N N . LEU A 1 251 ? -0.937 -3.298 24.701 1.00 83.81 251 LEU A N 1
ATOM 1944 C CA . LEU A 1 251 ? 0.282 -3.863 24.122 1.00 83.81 251 LEU A CA 1
ATOM 1945 C C . LEU A 1 251 ? 1.226 -2.759 23.659 1.00 83.81 251 LEU A C 1
ATOM 1947 O O . LEU A 1 251 ? 0.771 -1.733 23.177 1.00 83.81 251 LEU A O 1
ATOM 1951 N N . LYS A 1 252 ? 2.538 -2.998 23.745 1.00 81.56 252 LYS A N 1
ATOM 1952 C CA . LYS A 1 252 ? 3.562 -2.079 23.230 1.00 81.56 252 LYS A CA 1
ATOM 1953 C C . LYS A 1 252 ? 4.185 -2.602 21.943 1.00 81.56 252 LYS A C 1
ATOM 1955 O O . LYS A 1 252 ? 4.555 -3.777 21.886 1.00 81.56 252 LYS A O 1
ATOM 1960 N N . PHE A 1 253 ? 4.372 -1.729 20.956 1.00 70.69 253 PHE A N 1
ATOM 1961 C CA . PHE A 1 253 ? 5.180 -2.039 19.778 1.00 70.69 253 PHE A CA 1
ATOM 1962 C C . PHE A 1 253 ? 6.663 -2.018 20.168 1.00 70.69 253 PHE A C 1
ATOM 1964 O O . PHE A 1 253 ? 7.170 -0.988 20.606 1.00 70.69 253 PHE A O 1
ATOM 1971 N N . ARG A 1 254 ? 7.363 -3.148 20.014 1.00 63.53 254 ARG A N 1
ATOM 1972 C CA . ARG A 1 254 ? 8.826 -3.223 20.182 1.00 63.53 254 ARG A CA 1
ATOM 1973 C C . ARG A 1 254 ? 9.539 -3.123 18.837 1.00 63.53 254 ARG A C 1
ATOM 1975 O O . ARG A 1 254 ? 9.117 -3.828 17.888 1.00 63.53 254 ARG A O 1
#

Sequence (254 aa):
MDKVRVGMWLWLYECLQQGRGGSPKFWIQNRIAQKDRLLVLRRYPKGANMRGLAFWGLAGYFIGLPSAFGLLANNIALISVSSEFFVARHIRTLNIKRVLGGDQEPDYFDVQLGGNSGPLFNLLSGATVFGQCIMPKDSFSEFGIPVVSESTAHKGLSEGEIVSLNNRLVESPVSSKIVPEFKGNVAANVTLMELDVIRAFQYLLADVLRAGTPRLLTPATTTMSNVAESQAEASMHELAIRYKYEQLTGLKFR

Secondary structure (DSSP, 8-state):
-HHHHHHHHHHHHHHTTTT--------GGGTTTSSEEEEEEEEPPP-TT--SEEEE--SHHHHH-TTEEEEEETTEEEEEEEETTTTHHHHS-EEEEEE---TTSPPEEEEEE-S---PPP--SS--EEEEE-EEEHHHHHHTTPPEEEE-SSSTTEEEE--EE-TTTS-PPTT-TT-----TT-HHHHHHHHHHHHHHHHHHHHHHHHTSBPPSSSSSHHHHHHHHHHHHHHHHHHHHHHHHHHHHHHS----

Radius of gyration: 18.45 Å; chains: 1; bounding box: 44×46×52 Å

pLDDT: mean 77.69, std 14.08, range [36.16, 93.75]

Foldseek 3Di:
DVVVLVVLLVVLVVVVPPDLDDDAPCPVLCFVLAWKKKKWKDFADDDPDLADKDKADSDLLCRLPVQWIWMRHRRMIMIMGTHHCLVVLLVAQKDWAWAPEDSPDHIDIDIARDPHSDDHQAAQAPTWMKIKHKHFPVVCVRRVFDFDAADPSDPRITIGDTDTSPVSPPHPPPALSRDDDDRPLSVLNVLSSSLSRLSSSLVVLVVVVSHPYHPDPPPPPVSVVSSVVSNVVSVVVNVVSQVVSCVSPVRHRD